Protein AF-A0A368P8Q5-F1 (afdb_monomer)

Structure (mmCIF, N/CA/C/O backbone):
data_AF-A0A368P8Q5-F1
#
_entry.id   AF-A0A368P8Q5-F1
#
loop_
_atom_site.group_PDB
_atom_site.id
_atom_site.type_symbol
_atom_site.label_atom_id
_atom_site.label_alt_id
_atom_site.label_comp_id
_atom_site.label_asym_id
_atom_site.label_entity_id
_atom_site.label_seq_id
_atom_site.pdbx_PDB_ins_code
_atom_site.Cartn_x
_atom_site.Cartn_y
_atom_site.Cartn_z
_atom_site.occupancy
_atom_site.B_iso_or_equiv
_atom_site.auth_seq_id
_atom_site.auth_comp_id
_atom_site.auth_asym_id
_atom_site.auth_atom_id
_atom_site.pdbx_PDB_model_num
ATOM 1 N N . MET A 1 1 ? -5.570 -16.802 4.113 1.00 80.38 1 MET A N 1
ATOM 2 C CA . MET A 1 1 ? -4.185 -16.274 4.128 1.00 80.38 1 MET A CA 1
ATOM 3 C C . MET A 1 1 ? -4.217 -14.923 3.434 1.00 80.38 1 MET A C 1
ATOM 5 O O . MET A 1 1 ? -4.943 -14.814 2.454 1.00 80.38 1 MET A O 1
ATOM 9 N N . LYS A 1 2 ? -3.535 -13.897 3.959 1.00 91.44 2 LYS A N 1
ATOM 10 C CA . LYS A 1 2 ? -3.530 -12.562 3.336 1.00 91.44 2 LYS A CA 1
ATOM 11 C C . LYS A 1 2 ? -2.804 -12.620 1.995 1.00 91.44 2 LYS A C 1
ATOM 13 O O . LYS A 1 2 ? -1.796 -13.314 1.889 1.00 91.44 2 LYS A O 1
ATOM 18 N N . ARG A 1 3 ? -3.296 -11.908 0.986 1.00 96.81 3 ARG A N 1
ATOM 19 C CA . ARG A 1 3 ? -2.707 -11.885 -0.358 1.00 96.81 3 ARG A CA 1
ATOM 20 C C . ARG A 1 3 ? -2.057 -10.537 -0.621 1.00 96.81 3 ARG A C 1
ATOM 22 O O . ARG A 1 3 ? -2.687 -9.506 -0.427 1.00 96.81 3 ARG A O 1
ATOM 29 N N . ILE A 1 4 ? -0.819 -10.527 -1.097 1.00 98.62 4 ILE A N 1
ATOM 30 C CA . ILE A 1 4 ? -0.135 -9.302 -1.520 1.00 98.62 4 ILE A CA 1
ATOM 31 C C . ILE A 1 4 ? 0.279 -9.385 -2.986 1.00 98.62 4 ILE A C 1
ATOM 33 O O . ILE A 1 4 ? 0.605 -10.454 -3.509 1.00 98.62 4 ILE A O 1
ATOM 37 N N . ILE A 1 5 ? 0.310 -8.230 -3.646 1.00 98.81 5 ILE A N 1
ATOM 38 C CA . ILE A 1 5 ? 0.886 -8.087 -4.983 1.00 98.81 5 ILE A CA 1
ATOM 39 C C . ILE A 1 5 ? 2.184 -7.293 -4.898 1.00 98.81 5 ILE A C 1
ATOM 41 O O . ILE A 1 5 ? 2.287 -6.337 -4.127 1.00 98.81 5 ILE A O 1
ATOM 45 N N . ALA A 1 6 ? 3.163 -7.659 -5.720 1.00 98.88 6 ALA A N 1
ATOM 46 C CA . ALA A 1 6 ? 4.400 -6.903 -5.860 1.00 98.88 6 ALA A CA 1
ATOM 47 C C . ALA A 1 6 ? 4.747 -6.689 -7.331 1.00 98.88 6 ALA A C 1
ATOM 49 O O . ALA A 1 6 ? 4.712 -7.626 -8.129 1.00 98.88 6 ALA A O 1
ATOM 50 N N . PHE A 1 7 ? 5.080 -5.457 -7.711 1.00 98.81 7 PHE A N 1
ATOM 51 C CA . PHE A 1 7 ? 5.396 -5.138 -9.101 1.00 98.81 7 PHE A CA 1
ATOM 52 C C . PHE A 1 7 ? 6.284 -3.908 -9.250 1.00 98.81 7 PHE A C 1
ATOM 54 O O . PHE A 1 7 ? 6.424 -3.076 -8.351 1.00 98.81 7 PHE A O 1
ATOM 61 N N . ALA A 1 8 ? 6.904 -3.807 -10.425 1.00 98.62 8 ALA A N 1
ATOM 62 C CA . ALA A 1 8 ? 7.716 -2.662 -10.793 1.00 98.62 8 ALA A CA 1
ATOM 63 C C . ALA A 1 8 ? 6.927 -1.698 -11.675 1.00 98.62 8 ALA A C 1
ATOM 65 O O . ALA A 1 8 ? 6.268 -2.127 -12.614 1.00 98.62 8 ALA A O 1
ATOM 66 N N . GLY A 1 9 ? 7.099 -0.394 -11.477 1.00 98.25 9 GLY A N 1
ATOM 67 C CA . GLY A 1 9 ? 6.684 0.638 -12.426 1.00 98.25 9 GLY A CA 1
ATOM 68 C C . GLY A 1 9 ? 7.593 0.686 -13.658 1.00 98.25 9 GLY A C 1
ATOM 69 O O . GLY A 1 9 ? 8.146 1.739 -13.957 1.00 98.25 9 GLY A O 1
ATOM 70 N N . SER A 1 10 ? 7.838 -0.445 -14.324 1.00 98.25 10 SER A N 1
ATOM 71 C CA . SER A 1 10 ? 8.743 -0.583 -15.473 1.00 98.25 10 SER A CA 1
ATOM 72 C C . SER A 1 10 ? 8.341 -1.770 -16.347 1.00 98.25 10 SER A C 1
ATOM 74 O O . SER A 1 10 ? 7.904 -2.792 -15.830 1.00 98.25 10 SER A O 1
ATOM 76 N N . ASN A 1 11 ? 8.580 -1.663 -17.653 1.00 97.31 11 ASN A N 1
ATOM 77 C CA . ASN A 1 11 ? 8.442 -2.744 -18.633 1.00 97.31 11 ASN A CA 1
ATOM 78 C C . ASN A 1 11 ? 9.790 -3.388 -19.011 1.00 97.31 11 ASN A C 1
ATOM 80 O O . ASN A 1 11 ? 9.849 -4.254 -19.882 1.00 97.31 11 ASN A O 1
ATOM 84 N N . SER A 1 12 ? 10.898 -3.001 -18.372 1.00 97.81 12 SER A N 1
ATOM 85 C CA . SER A 1 12 ? 12.196 -3.618 -18.652 1.00 97.81 12 SER A CA 1
ATOM 86 C C . SER A 1 12 ? 12.239 -5.068 -18.161 1.00 97.81 12 SER A C 1
ATOM 88 O O . SER A 1 12 ? 12.107 -5.333 -16.965 1.00 97.81 12 SER A O 1
ATOM 90 N N . LYS A 1 13 ? 12.561 -6.006 -19.062 1.00 95.31 13 LYS A N 1
ATOM 91 C CA . LYS A 1 13 ? 12.785 -7.430 -18.733 1.00 95.31 13 LYS A CA 1
ATOM 92 C C . LYS A 1 13 ? 13.919 -7.655 -17.723 1.00 95.31 13 LYS A C 1
ATOM 94 O O . LYS A 1 13 ? 13.988 -8.705 -17.095 1.00 95.31 13 LYS A O 1
ATOM 99 N N . LYS A 1 14 ? 14.816 -6.675 -17.558 1.00 95.94 14 LYS A N 1
ATOM 100 C CA . LYS A 1 14 ? 15.932 -6.689 -16.594 1.00 95.94 14 LYS A CA 1
ATOM 101 C C . LYS A 1 14 ? 15.767 -5.617 -15.507 1.00 95.94 14 LYS A C 1
ATOM 103 O O . LYS A 1 14 ? 16.757 -5.106 -14.990 1.00 95.94 14 LYS A O 1
ATOM 108 N N . SER A 1 15 ? 14.530 -5.244 -15.181 1.00 97.81 15 SER A N 1
ATOM 109 C CA . SER A 1 15 ? 14.226 -4.170 -14.230 1.00 97.81 15 SER A CA 1
ATOM 110 C C . SER A 1 15 ? 14.839 -4.408 -12.842 1.00 97.81 15 SER A C 1
ATOM 112 O O . SER A 1 15 ? 14.531 -5.392 -12.168 1.00 97.81 15 SER A O 1
ATOM 114 N N . MET A 1 16 ? 15.659 -3.454 -12.387 1.00 98.12 16 MET A N 1
ATOM 115 C CA . MET A 1 16 ? 16.175 -3.387 -11.009 1.00 98.12 16 MET A CA 1
ATOM 116 C C . MET A 1 16 ? 15.030 -3.284 -9.998 1.00 98.12 16 MET A C 1
ATOM 118 O O . MET A 1 16 ? 15.024 -3.961 -8.977 1.00 98.12 16 MET A O 1
ATOM 122 N N . ASN A 1 17 ? 14.012 -2.492 -10.337 1.00 98.69 17 ASN A N 1
ATOM 123 C CA . ASN A 1 17 ? 12.830 -2.288 -9.509 1.00 98.69 17 ASN A CA 1
ATOM 124 C C . ASN A 1 17 ? 11.988 -3.573 -9.394 1.00 98.69 17 ASN A C 1
ATOM 126 O O . ASN A 1 17 ? 11.444 -3.855 -8.333 1.00 98.69 17 ASN A O 1
ATOM 130 N N . LYS A 1 18 ? 11.946 -4.419 -10.438 1.00 98.56 18 LYS A N 1
ATOM 131 C CA . LYS A 1 18 ? 11.283 -5.736 -10.357 1.00 98.56 18 LYS A CA 1
ATOM 132 C C . LYS A 1 18 ? 12.025 -6.671 -9.408 1.00 98.56 18 LYS A C 1
ATOM 134 O O . LYS A 1 18 ? 11.387 -7.325 -8.592 1.00 98.56 18 LYS A O 1
ATOM 139 N N . LYS A 1 19 ? 13.361 -6.693 -9.475 1.00 98.69 19 LYS A N 1
ATOM 140 C CA . LYS A 1 19 ? 14.195 -7.466 -8.540 1.00 98.69 19 LYS A CA 1
ATOM 141 C C . LYS A 1 19 ? 14.014 -6.991 -7.096 1.00 98.69 19 LYS A C 1
ATOM 143 O O . LYS A 1 19 ? 13.819 -7.821 -6.217 1.00 98.69 19 LYS A O 1
ATOM 148 N N . LEU A 1 20 ? 14.021 -5.676 -6.868 1.00 98.81 20 LEU A N 1
ATOM 149 C CA . LEU A 1 20 ? 13.820 -5.092 -5.541 1.00 98.81 20 LEU A CA 1
ATOM 150 C C . LEU A 1 20 ? 12.427 -5.405 -4.975 1.00 98.81 20 LEU A C 1
ATOM 152 O O . LEU A 1 20 ? 12.331 -5.856 -3.838 1.00 98.81 20 LEU A O 1
ATOM 156 N N . ALA A 1 21 ? 11.362 -5.213 -5.763 1.00 98.81 21 ALA A N 1
ATOM 157 C CA . ALA A 1 21 ? 9.997 -5.523 -5.336 1.00 98.81 21 ALA A CA 1
ATOM 158 C C . ALA A 1 21 ? 9.821 -7.014 -5.012 1.00 98.81 21 ALA A C 1
ATOM 160 O O . ALA A 1 21 ? 9.222 -7.351 -3.995 1.00 98.81 21 ALA A O 1
ATOM 161 N N . ALA A 1 22 ? 10.373 -7.904 -5.845 1.00 98.69 22 ALA A N 1
ATOM 162 C CA . ALA A 1 22 ? 10.324 -9.344 -5.607 1.00 98.69 22 ALA A CA 1
ATOM 163 C C . ALA A 1 22 ? 11.099 -9.748 -4.342 1.00 98.69 22 ALA A C 1
ATOM 165 O O . ALA A 1 22 ? 10.591 -10.541 -3.553 1.00 98.69 22 ALA A O 1
ATOM 166 N N . TYR A 1 23 ? 12.284 -9.169 -4.114 1.00 98.81 23 TYR A N 1
ATOM 167 C CA . TYR A 1 23 ? 13.051 -9.401 -2.889 1.00 98.81 23 TYR A CA 1
ATOM 168 C C . TYR A 1 23 ? 12.275 -8.946 -1.648 1.00 98.81 23 TYR A C 1
ATOM 170 O O . TYR A 1 23 ? 12.063 -9.744 -0.741 1.00 98.81 23 TYR A O 1
ATOM 178 N N . ALA A 1 24 ? 11.764 -7.712 -1.635 1.00 98.81 24 ALA A N 1
ATOM 179 C CA . ALA A 1 24 ? 10.963 -7.204 -0.520 1.00 98.81 24 ALA A CA 1
ATOM 180 C C . ALA A 1 24 ? 9.722 -8.067 -0.247 1.00 98.81 24 ALA A C 1
ATOM 182 O O . ALA A 1 24 ? 9.417 -8.349 0.906 1.00 98.81 24 ALA A O 1
ATOM 183 N N . ALA A 1 25 ? 9.042 -8.536 -1.297 1.00 98.62 25 ALA A N 1
ATOM 184 C CA . ALA A 1 25 ? 7.893 -9.423 -1.157 1.00 98.62 25 ALA A CA 1
ATOM 185 C C . ALA A 1 25 ? 8.265 -10.781 -0.548 1.00 98.62 25 ALA A C 1
ATOM 187 O O . ALA A 1 25 ? 7.508 -11.301 0.264 1.00 98.62 25 ALA A O 1
ATOM 188 N N . SER A 1 26 ? 9.439 -11.328 -0.885 1.00 98.38 26 SER A N 1
ATOM 189 C CA . SER A 1 26 ? 9.917 -12.596 -0.313 1.00 98.38 26 SER A CA 1
ATOM 190 C C . SER A 1 26 ? 10.236 -12.522 1.185 1.00 98.38 26 SER A C 1
ATOM 192 O O . SER A 1 26 ? 10.309 -13.556 1.839 1.00 98.38 26 SER A O 1
ATOM 194 N N . LEU A 1 27 ? 10.411 -11.311 1.726 1.00 98.44 27 LEU A N 1
ATOM 195 C CA . LEU A 1 27 ? 10.649 -11.063 3.150 1.00 98.44 27 LEU A CA 1
ATOM 196 C C . LEU A 1 27 ? 9.346 -10.941 3.961 1.00 98.44 27 LEU A C 1
ATOM 198 O O . LEU A 1 27 ? 9.399 -10.841 5.186 1.00 98.44 27 LEU A O 1
ATOM 202 N N . VAL A 1 28 ? 8.178 -10.909 3.309 1.00 97.56 28 VAL A N 1
ATOM 203 C CA . VAL A 1 28 ? 6.882 -10.872 3.998 1.00 97.56 28 VAL A CA 1
ATOM 204 C C . VAL A 1 28 ? 6.431 -12.304 4.271 1.00 97.56 28 VAL A C 1
ATOM 206 O O . VAL A 1 28 ? 6.104 -13.050 3.354 1.00 97.56 28 VAL A O 1
ATOM 209 N N . GLU A 1 29 ? 6.393 -12.688 5.541 1.00 92.75 29 GLU A N 1
ATOM 210 C CA . GLU A 1 29 ? 5.920 -14.011 5.964 1.00 92.75 29 GLU A CA 1
ATOM 211 C C . GLU A 1 29 ? 4.382 -14.059 6.099 1.00 92.75 29 GLU A C 1
ATOM 213 O O . GLU A 1 29 ? 3.732 -13.023 6.256 1.00 92.75 29 GLU A O 1
ATOM 218 N N . ASP A 1 30 ? 3.810 -15.270 6.102 1.00 92.69 30 ASP A N 1
ATOM 219 C CA . ASP A 1 30 ? 2.376 -15.567 6.310 1.00 92.69 30 ASP A CA 1
ATOM 220 C C . ASP A 1 30 ? 1.408 -14.992 5.258 1.00 92.69 30 ASP A C 1
ATOM 222 O O . ASP A 1 30 ? 0.202 -14.866 5.497 1.00 92.69 30 ASP A O 1
ATOM 226 N N . VAL A 1 31 ? 1.923 -14.658 4.076 1.00 95.38 31 VAL A N 1
ATOM 227 C CA . VAL A 1 31 ? 1.146 -14.111 2.960 1.00 95.38 31 VAL A CA 1
ATOM 228 C C . VAL A 1 31 ? 1.295 -14.955 1.699 1.00 95.38 31 VAL A C 1
ATOM 230 O O . VAL A 1 31 ? 2.329 -15.570 1.447 1.00 95.38 31 VAL A O 1
ATOM 233 N N . GLU A 1 32 ? 0.269 -14.927 0.858 1.00 97.81 32 GLU A N 1
ATOM 234 C CA . GLU A 1 32 ? 0.367 -15.350 -0.532 1.00 97.81 32 GLU A CA 1
ATOM 235 C C . GLU A 1 32 ? 0.905 -14.183 -1.369 1.00 97.81 32 GLU A C 1
ATOM 237 O O . GLU A 1 32 ? 0.318 -13.098 -1.388 1.00 97.81 32 GLU A O 1
ATOM 242 N N . VAL A 1 33 ? 2.016 -14.393 -2.078 1.00 98.38 33 VAL A N 1
ATOM 243 C CA . VAL A 1 33 ? 2.656 -13.360 -2.904 1.00 98.38 33 VAL A CA 1
ATOM 244 C C . VAL A 1 33 ? 2.380 -13.605 -4.382 1.00 98.38 33 VAL A C 1
ATOM 246 O O . VAL A 1 33 ? 2.717 -14.660 -4.917 1.00 98.38 33 VAL A O 1
ATOM 249 N N . LYS A 1 34 ? 1.876 -12.583 -5.081 1.00 98.62 34 LYS A N 1
ATOM 250 C CA . LYS A 1 34 ? 1.816 -12.556 -6.548 1.00 98.62 34 LYS A CA 1
ATOM 251 C C . LYS A 1 34 ? 2.710 -11.456 -7.115 1.00 98.62 34 LYS A C 1
ATOM 253 O O . LYS A 1 34 ? 2.459 -10.268 -6.917 1.00 98.62 34 LYS A O 1
ATOM 258 N N . ILE A 1 35 ? 3.737 -11.850 -7.866 1.00 98.62 35 ILE A N 1
ATOM 259 C CA . ILE A 1 35 ? 4.587 -10.909 -8.603 1.00 98.62 35 ILE A CA 1
ATOM 260 C C . ILE A 1 35 ? 3.936 -10.602 -9.954 1.00 98.62 35 ILE A C 1
ATOM 262 O O . ILE A 1 35 ? 3.679 -11.523 -10.726 1.00 98.62 35 ILE A O 1
ATOM 266 N N . LEU A 1 36 ? 3.692 -9.325 -10.255 1.00 98.62 36 LEU A N 1
ATOM 267 C CA . LEU A 1 36 ? 3.132 -8.896 -11.542 1.00 98.62 36 LEU A CA 1
ATOM 268 C C . LEU A 1 36 ? 4.225 -8.317 -12.452 1.00 98.62 36 LEU A C 1
ATOM 270 O O . LEU A 1 36 ? 5.171 -7.670 -11.988 1.00 98.62 36 LEU A O 1
ATOM 274 N N . ASP A 1 37 ? 4.081 -8.522 -13.761 1.00 98.25 37 ASP A N 1
ATOM 275 C CA . ASP A 1 37 ? 4.878 -7.865 -14.797 1.00 98.25 37 ASP A CA 1
ATOM 276 C C . ASP A 1 37 ? 3.985 -6.916 -15.598 1.00 98.25 37 ASP A C 1
ATOM 278 O O . ASP A 1 37 ? 2.956 -7.331 -16.121 1.00 98.25 37 ASP A O 1
ATOM 282 N N . LEU A 1 38 ? 4.365 -5.639 -15.718 1.00 97.75 38 LEU A N 1
ATOM 283 C CA . LEU A 1 38 ? 3.564 -4.674 -16.477 1.00 97.75 38 LEU A CA 1
ATOM 284 C C . LEU A 1 38 ? 3.481 -5.004 -17.972 1.00 97.75 38 LEU A C 1
ATOM 286 O O . LEU A 1 38 ? 2.560 -4.536 -18.633 1.00 97.75 38 LEU A O 1
ATOM 290 N N . ASN A 1 39 ? 4.393 -5.826 -18.502 1.00 97.94 39 ASN A N 1
ATOM 291 C CA . ASN A 1 39 ? 4.295 -6.315 -19.879 1.00 97.94 39 ASN A CA 1
ATOM 292 C C . ASN A 1 39 ? 3.073 -7.227 -20.106 1.00 97.94 39 ASN A C 1
ATOM 294 O O . ASN A 1 39 ? 2.627 -7.349 -21.242 1.00 97.94 39 ASN A O 1
ATOM 298 N N . ASP A 1 40 ? 2.498 -7.821 -19.053 1.00 98.12 40 ASP A N 1
ATOM 299 C CA . ASP A 1 40 ? 1.288 -8.657 -19.148 1.00 98.12 40 ASP A CA 1
ATOM 300 C C . ASP A 1 40 ? -0.009 -7.823 -19.218 1.00 98.12 40 ASP A C 1
ATOM 302 O O . ASP A 1 40 ? -1.109 -8.370 -19.376 1.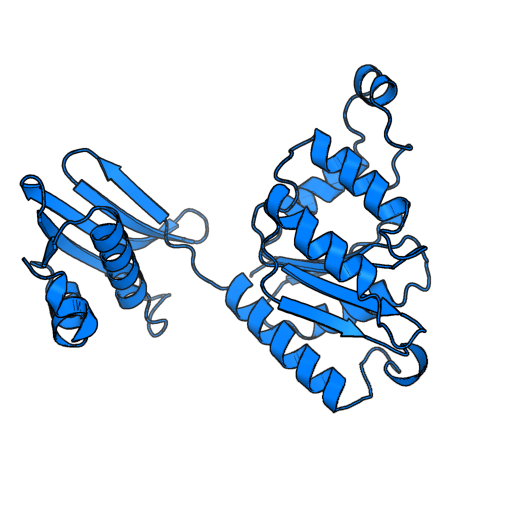00 98.12 40 ASP A O 1
ATOM 306 N N . PHE A 1 41 ? 0.123 -6.497 -19.093 1.00 98.06 41 PHE A N 1
ATOM 307 C CA . PHE A 1 41 ? -0.966 -5.525 -19.060 1.00 98.06 41 PHE A CA 1
ATOM 308 C C . PHE A 1 41 ? -0.787 -4.452 -20.140 1.00 98.06 41 PHE A C 1
ATOM 310 O O . PHE A 1 41 ? -0.946 -3.264 -19.875 1.00 98.06 41 PHE A O 1
ATOM 317 N N . ASP A 1 42 ? -0.438 -4.854 -21.361 1.00 96.25 42 ASP A N 1
ATOM 318 C CA . ASP A 1 42 ? -0.286 -3.908 -22.467 1.00 96.25 42 ASP A CA 1
ATOM 319 C C . ASP A 1 42 ? -1.601 -3.173 -22.771 1.00 96.25 42 ASP A C 1
ATOM 321 O O . ASP A 1 42 ? -2.680 -3.776 -22.795 1.00 96.25 42 ASP A O 1
ATOM 325 N N . VAL A 1 43 ? -1.514 -1.860 -22.969 1.00 98.12 43 VAL A N 1
ATOM 326 C CA . VAL A 1 43 ? -2.651 -0.967 -23.220 1.00 98.12 43 VAL A CA 1
ATOM 327 C C . VAL A 1 43 ? -2.231 0.131 -24.199 1.00 98.12 43 VAL A C 1
ATOM 329 O O . VAL A 1 43 ? -1.070 0.553 -24.170 1.00 98.12 43 VAL A O 1
ATOM 332 N N . PRO A 1 44 ? -3.151 0.649 -25.036 1.00 98.00 44 PRO A N 1
ATOM 333 C CA . PRO A 1 44 ? -2.842 1.789 -25.892 1.00 98.00 44 PRO A CA 1
ATOM 334 C C . PRO A 1 44 ? -2.459 3.016 -25.057 1.00 98.00 44 PRO A C 1
ATOM 336 O O . PRO A 1 44 ? -2.751 3.095 -23.859 1.00 98.00 44 PRO A O 1
ATOM 339 N N . LEU A 1 45 ? -1.809 4.000 -25.680 1.00 98.38 45 LEU A N 1
ATOM 340 C CA . LEU A 1 45 ? -1.593 5.289 -25.027 1.00 98.38 45 LEU A CA 1
ATOM 341 C C . LEU A 1 45 ? -2.951 5.902 -24.662 1.00 98.38 45 LEU A C 1
ATOM 343 O O . LEU A 1 45 ? -3.874 5.900 -25.475 1.00 98.38 45 LEU A O 1
ATOM 347 N N . PHE A 1 46 ? -3.072 6.398 -23.437 1.00 98.31 46 PHE A N 1
ATOM 348 C CA . PHE A 1 46 ? -4.287 7.037 -22.969 1.00 98.31 46 PHE A CA 1
ATOM 349 C C . PHE A 1 46 ? -4.617 8.268 -23.819 1.00 98.31 46 PHE A C 1
ATOM 351 O O . PHE A 1 46 ? -3.760 9.114 -24.081 1.00 98.31 46 PHE A O 1
ATOM 358 N N . GLY A 1 47 ? -5.886 8.374 -24.203 1.00 98.06 47 GLY A N 1
ATOM 359 C CA . GLY A 1 47 ? -6.461 9.525 -24.882 1.00 98.06 47 GLY A CA 1
ATOM 360 C C . GLY A 1 47 ? -7.964 9.556 -24.636 1.00 98.06 47 GLY A C 1
ATOM 361 O O . GLY A 1 47 ? -8.610 8.512 -24.665 1.00 98.06 47 GLY A O 1
ATOM 362 N N . VAL A 1 48 ? -8.511 10.745 -24.381 1.00 97.69 48 VAL A N 1
ATOM 363 C CA . VAL A 1 48 ? -9.934 10.917 -24.033 1.00 97.69 48 VAL A CA 1
ATOM 364 C C . VAL A 1 48 ? -10.873 10.506 -25.170 1.00 97.69 48 VAL A C 1
ATOM 366 O O . VAL A 1 48 ? -11.924 9.931 -24.908 1.00 97.69 48 VAL A O 1
ATOM 369 N N . ASP A 1 49 ? -10.468 10.728 -26.421 1.00 98.38 49 ASP A N 1
ATOM 370 C CA . ASP A 1 49 ? -11.247 10.311 -27.592 1.00 98.38 49 ASP A CA 1
ATOM 371 C C . ASP A 1 49 ? -11.235 8.785 -27.731 1.00 98.38 49 ASP A C 1
ATOM 373 O O . ASP A 1 49 ? -12.277 8.161 -27.910 1.00 98.38 49 ASP A O 1
ATOM 377 N N . LEU A 1 50 ? -10.066 8.163 -27.529 1.00 97.94 50 LEU A N 1
ATOM 378 C CA . LEU A 1 50 ? -9.936 6.709 -27.557 1.00 97.94 50 LEU A CA 1
ATOM 379 C C . LEU A 1 50 ? -10.761 6.054 -26.441 1.00 97.94 50 LEU A C 1
ATOM 381 O O . LEU A 1 50 ? -11.445 5.064 -26.678 1.00 97.94 50 LEU A O 1
ATOM 385 N N . GLU A 1 51 ? -10.741 6.620 -25.233 1.00 98.06 51 GLU A N 1
ATOM 386 C CA . GLU A 1 51 ? -11.606 6.187 -24.132 1.00 98.06 51 GLU A CA 1
ATOM 387 C C . GLU A 1 51 ? -13.092 6.252 -24.518 1.00 98.06 51 GLU A C 1
ATOM 389 O O . GLU A 1 51 ? -13.829 5.311 -24.230 1.00 98.06 51 GLU A O 1
ATOM 394 N N . ALA A 1 52 ? -13.538 7.323 -25.182 1.00 97.94 52 ALA A N 1
ATOM 395 C CA . ALA A 1 52 ? -14.926 7.461 -25.622 1.00 97.94 52 ALA A CA 1
ATOM 396 C C . ALA A 1 52 ? -15.319 6.418 -26.685 1.00 97.94 52 ALA A C 1
ATOM 398 O O . ALA A 1 52 ? -16.462 5.962 -26.700 1.00 97.94 52 ALA A O 1
ATOM 399 N N . GLU A 1 53 ? -14.380 6.020 -27.546 1.00 97.62 53 GLU A N 1
ATOM 400 C CA . GLU A 1 53 ? -14.608 5.045 -28.617 1.00 97.62 53 GLU A CA 1
ATOM 401 C C . GLU A 1 53 ? -14.627 3.592 -28.126 1.00 97.62 53 GLU A C 1
ATOM 403 O O . GLU A 1 53 ? -15.522 2.829 -28.493 1.00 97.62 53 GLU A O 1
ATOM 408 N N . MET A 1 54 ? -13.644 3.183 -27.316 1.00 96.50 54 MET A N 1
ATOM 409 C CA . MET A 1 54 ? -13.454 1.772 -26.934 1.00 96.50 54 MET A CA 1
ATOM 410 C C . MET A 1 54 ? -13.736 1.469 -25.457 1.00 96.50 54 MET A C 1
ATOM 412 O O . MET A 1 54 ? -13.700 0.306 -25.043 1.00 96.50 54 MET A O 1
ATOM 416 N N . GLY A 1 55 ? -14.000 2.492 -24.644 1.00 97.31 55 GLY A N 1
ATOM 417 C CA . GLY A 1 55 ? -14.088 2.371 -23.194 1.00 97.31 55 GLY A CA 1
ATOM 418 C C . GLY A 1 55 ? -12.739 2.035 -22.551 1.00 97.31 55 GLY A C 1
ATOM 419 O O . GLY A 1 55 ? -11.667 2.361 -23.059 1.00 97.31 55 GLY A O 1
ATOM 420 N N . HIS A 1 56 ? -12.782 1.371 -21.395 1.00 97.94 56 HIS A N 1
ATOM 421 C CA . HIS A 1 56 ? -11.574 1.003 -20.651 1.00 97.94 56 HIS A CA 1
ATOM 422 C C . HIS A 1 56 ? -10.938 -0.291 -21.201 1.00 97.94 56 HIS A C 1
ATOM 424 O O . HIS A 1 56 ? -11.630 -1.318 -21.244 1.00 97.94 56 HIS A O 1
ATOM 430 N N . PRO A 1 57 ? -9.628 -0.301 -21.531 1.00 98.38 57 PRO A N 1
ATOM 431 C CA . PRO A 1 57 ? -8.922 -1.500 -21.977 1.00 98.38 57 PRO A CA 1
ATOM 432 C C . PRO A 1 57 ? -9.002 -2.649 -20.966 1.00 98.38 57 PRO A C 1
ATOM 434 O O . PRO A 1 57 ? -8.845 -2.444 -19.760 1.00 98.38 57 PRO A O 1
ATOM 437 N N . GLU A 1 58 ? -9.172 -3.880 -21.452 1.00 98.31 58 GLU A N 1
ATOM 438 C CA . GLU A 1 58 ? -9.319 -5.060 -20.587 1.00 98.31 58 GLU A CA 1
ATOM 439 C C . GLU A 1 58 ? -8.096 -5.284 -19.689 1.00 98.31 58 GLU A C 1
ATOM 441 O O . GLU A 1 58 ? -8.223 -5.575 -18.505 1.00 98.31 58 GLU A O 1
ATOM 446 N N . ASN A 1 59 ? -6.893 -5.048 -20.208 1.00 98.44 59 ASN A N 1
ATOM 447 C CA . ASN A 1 59 ? -5.669 -5.158 -19.422 1.00 98.44 59 ASN A CA 1
ATOM 448 C C . ASN A 1 59 ? -5.567 -4.107 -18.302 1.00 98.44 59 ASN A C 1
ATOM 450 O O . ASN A 1 59 ? -5.067 -4.426 -17.223 1.00 98.44 59 ASN A O 1
ATOM 454 N N . ALA A 1 60 ? -6.103 -2.895 -18.499 1.00 98.56 60 ALA A N 1
ATOM 455 C CA . ALA A 1 60 ? -6.197 -1.907 -17.422 1.00 98.56 60 ALA A CA 1
ATOM 456 C C . ALA A 1 60 ? -7.170 -2.373 -16.328 1.00 98.56 60 ALA A C 1
ATOM 458 O O . ALA A 1 60 ? -6.854 -2.262 -15.143 1.00 98.56 60 ALA A O 1
ATOM 459 N N . LYS A 1 61 ? -8.316 -2.957 -16.711 1.00 98.56 61 LYS A N 1
ATOM 460 C CA . LYS A 1 61 ? -9.275 -3.552 -15.763 1.00 98.56 61 LYS A CA 1
ATOM 461 C C . LYS A 1 61 ? -8.661 -4.715 -14.995 1.00 98.56 61 LYS A C 1
ATOM 463 O O . LYS A 1 61 ? -8.798 -4.766 -13.779 1.00 98.56 61 LYS A O 1
ATOM 468 N N . ARG A 1 62 ? -7.932 -5.607 -15.674 1.00 98.62 62 ARG A N 1
ATOM 469 C CA . ARG A 1 62 ? -7.234 -6.737 -15.044 1.00 98.62 62 ARG A CA 1
ATOM 470 C C . ARG A 1 62 ? -6.250 -6.261 -13.976 1.00 98.62 62 ARG A C 1
ATOM 472 O O . ARG A 1 62 ? -6.308 -6.759 -12.857 1.00 98.62 62 ARG A O 1
ATOM 479 N N . LEU A 1 63 ? -5.392 -5.280 -14.278 1.00 98.62 63 LEU A N 1
ATOM 480 C CA . LEU A 1 63 ? -4.458 -4.733 -13.283 1.00 98.62 63 LEU A CA 1
ATOM 481 C C . LEU A 1 63 ? -5.196 -4.055 -12.119 1.00 98.62 63 LEU A C 1
ATOM 483 O O . LEU A 1 63 ? -4.836 -4.247 -10.958 1.00 98.62 63 LEU A O 1
ATOM 487 N N . PHE A 1 64 ? -6.245 -3.292 -12.422 1.00 98.62 64 PHE A N 1
ATOM 488 C CA . PHE A 1 64 ? -7.072 -2.647 -11.407 1.00 98.62 64 PHE A CA 1
ATOM 489 C C . PHE A 1 64 ? -7.755 -3.664 -10.479 1.00 98.62 64 PHE A C 1
ATOM 491 O O . PHE A 1 64 ? -7.790 -3.467 -9.265 1.00 98.62 64 PHE A O 1
ATOM 498 N N . GLU A 1 65 ? -8.238 -4.787 -11.011 1.00 98.38 65 GLU A N 1
ATOM 499 C CA . GLU A 1 65 ? -8.819 -5.867 -10.211 1.00 98.38 65 GLU A CA 1
ATOM 500 C C . GLU A 1 65 ? -7.769 -6.593 -9.353 1.00 98.38 65 GLU A C 1
ATOM 502 O O . GLU A 1 65 ? -8.070 -6.945 -8.212 1.00 98.38 65 GLU A O 1
ATOM 507 N N . GLU A 1 66 ? -6.519 -6.754 -9.808 1.00 98.56 66 GLU A N 1
ATOM 508 C CA . GLU A 1 66 ? -5.434 -7.236 -8.931 1.00 98.56 66 GLU A CA 1
ATOM 509 C C . GLU A 1 66 ? -5.217 -6.292 -7.736 1.00 98.56 66 GLU A C 1
ATOM 511 O O . GLU A 1 66 ? -5.088 -6.749 -6.600 1.00 98.56 66 GLU A O 1
ATOM 516 N N . ILE A 1 67 ? -5.232 -4.973 -7.968 1.00 98.38 67 ILE A N 1
ATOM 517 C CA . ILE A 1 67 ? -5.097 -3.953 -6.912 1.00 98.38 67 ILE A CA 1
ATOM 518 C C . ILE A 1 67 ? -6.300 -3.961 -5.962 1.00 98.38 67 ILE A C 1
ATOM 520 O O . ILE A 1 67 ? -6.153 -3.796 -4.752 1.00 98.38 67 ILE A O 1
ATOM 524 N N . LYS A 1 68 ? -7.509 -4.152 -6.481 1.00 96.56 68 LYS A N 1
ATOM 525 C CA . LYS A 1 68 ? -8.730 -4.173 -5.671 1.00 96.56 68 LYS A CA 1
ATOM 526 C C . LYS A 1 68 ? -8.792 -5.388 -4.746 1.00 96.56 68 LYS A C 1
ATOM 528 O O . LYS A 1 68 ? -9.169 -5.245 -3.579 1.00 96.56 68 LYS A O 1
ATOM 533 N N . ASN A 1 69 ? -8.387 -6.551 -5.251 1.00 96.25 69 ASN A N 1
ATOM 534 C CA . ASN A 1 69 ? -8.543 -7.839 -4.571 1.00 96.25 69 ASN A CA 1
ATOM 535 C C . ASN A 1 69 ? -7.329 -8.247 -3.714 1.00 96.25 69 ASN A C 1
ATOM 537 O O . ASN A 1 69 ? -7.369 -9.286 -3.063 1.00 96.25 69 ASN A O 1
ATOM 541 N N . THR A 1 70 ? -6.257 -7.449 -3.692 1.00 97.69 70 THR A N 1
ATOM 542 C CA . THR A 1 70 ? -5.107 -7.656 -2.795 1.00 97.69 70 THR A CA 1
ATOM 543 C C . THR A 1 70 ? -5.363 -7.091 -1.392 1.00 97.69 70 THR A C 1
ATOM 545 O O . THR A 1 70 ? -6.154 -6.161 -1.221 1.00 97.69 70 THR A O 1
ATOM 548 N N . ASP A 1 71 ? -4.658 -7.591 -0.382 1.00 96.50 71 ASP A N 1
ATOM 549 C CA . ASP A 1 71 ? -4.589 -7.019 0.969 1.00 96.50 71 ASP A CA 1
ATOM 550 C C . ASP A 1 71 ? -3.428 -6.027 1.135 1.00 96.50 71 ASP A C 1
ATOM 552 O O . ASP A 1 71 ? -3.448 -5.200 2.043 1.00 96.50 71 ASP A O 1
ATOM 556 N N . GLY A 1 72 ? -2.423 -6.076 0.257 1.00 98.12 72 GLY A N 1
ATOM 557 C CA . GLY A 1 72 ? -1.262 -5.186 0.302 1.00 98.12 72 GLY A CA 1
ATOM 558 C C . GLY A 1 72 ? -0.564 -5.031 -1.046 1.00 98.12 72 GLY A C 1
ATOM 559 O O . GLY A 1 72 ? -0.677 -5.888 -1.929 1.00 98.12 72 GLY A O 1
ATOM 560 N N . ILE A 1 73 ? 0.153 -3.920 -1.206 1.00 98.88 73 ILE A N 1
ATOM 561 C CA . ILE A 1 73 ? 0.846 -3.552 -2.445 1.00 98.88 73 ILE A CA 1
ATOM 562 C C . ILE A 1 73 ? 2.320 -3.263 -2.156 1.00 98.88 73 ILE A C 1
ATOM 564 O O . ILE A 1 73 ? 2.645 -2.375 -1.374 1.00 98.88 73 ILE A O 1
ATOM 568 N N . ILE A 1 74 ? 3.223 -3.942 -2.853 1.00 98.94 74 ILE A N 1
ATOM 569 C CA . ILE A 1 74 ? 4.636 -3.560 -2.930 1.00 98.94 74 ILE A CA 1
ATOM 570 C C . ILE A 1 74 ? 4.889 -3.004 -4.331 1.00 98.94 74 ILE A C 1
ATOM 572 O O . ILE A 1 74 ? 4.807 -3.725 -5.326 1.00 98.94 74 ILE A O 1
ATOM 576 N N . LEU A 1 75 ? 5.185 -1.711 -4.429 1.00 98.94 75 LEU A N 1
ATOM 577 C CA . LEU A 1 75 ? 5.361 -1.023 -5.709 1.00 98.94 75 LEU A CA 1
ATOM 578 C C . LEU A 1 75 ? 6.738 -0.378 -5.773 1.00 98.94 75 LEU A C 1
ATOM 580 O O . LEU A 1 75 ? 7.005 0.575 -5.048 1.00 98.94 75 LEU A O 1
ATOM 584 N N . SER A 1 76 ? 7.591 -0.857 -6.678 1.00 98.88 76 SER A N 1
ATOM 585 C CA . SER A 1 76 ? 8.914 -0.277 -6.920 1.00 98.88 76 SER A CA 1
ATOM 586 C C . SER A 1 76 ? 8.938 0.522 -8.227 1.00 98.88 76 SER A C 1
ATOM 588 O O . SER A 1 76 ? 8.815 -0.040 -9.315 1.00 98.88 76 SER A O 1
ATOM 590 N N . LEU A 1 77 ? 9.047 1.848 -8.153 1.00 98.88 77 LEU A N 1
ATOM 591 C CA . LEU A 1 77 ? 8.944 2.744 -9.307 1.00 98.88 77 LEU A CA 1
ATOM 592 C C . LEU A 1 77 ? 10.298 2.948 -9.993 1.00 98.88 77 LEU A C 1
ATOM 594 O O . LEU A 1 77 ? 11.275 3.346 -9.363 1.00 98.88 77 LEU A O 1
ATOM 598 N N . ALA A 1 78 ? 10.336 2.755 -11.315 1.00 98.31 78 ALA A N 1
ATOM 599 C CA . ALA A 1 78 ? 11.452 3.242 -12.117 1.00 98.31 78 ALA A CA 1
ATOM 600 C C . ALA A 1 78 ? 11.325 4.756 -12.341 1.00 98.31 78 ALA A C 1
ATOM 602 O O . ALA A 1 78 ? 10.241 5.255 -12.647 1.00 98.31 78 ALA A O 1
ATOM 603 N N . GLU A 1 79 ? 12.449 5.462 -12.221 1.00 97.94 79 GLU A N 1
ATOM 604 C CA . GLU A 1 79 ? 12.544 6.903 -12.453 1.00 97.94 79 GLU A CA 1
ATOM 605 C C . GLU A 1 79 ? 13.071 7.177 -13.864 1.00 97.9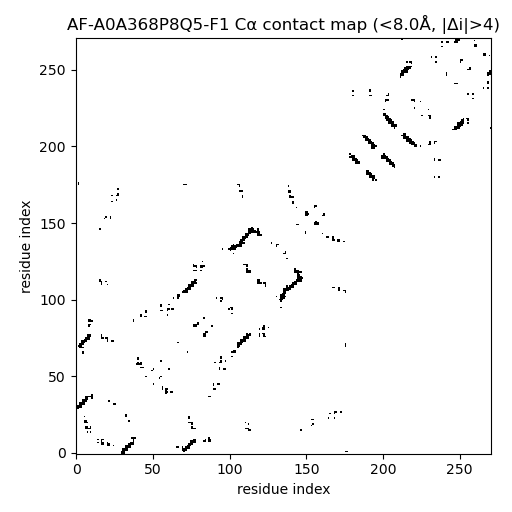4 79 GLU A C 1
ATOM 607 O O . GLU A 1 79 ? 14.206 6.822 -14.185 1.00 97.94 79 GLU A O 1
ATOM 612 N N . HIS A 1 80 ? 12.262 7.818 -14.705 1.00 97.50 80 HIS A N 1
ATOM 613 C CA . HIS A 1 80 ? 12.667 8.300 -16.025 1.00 97.50 80 HIS A CA 1
ATOM 614 C C . HIS A 1 80 ? 12.614 9.830 -16.008 1.00 97.50 80 HIS A C 1
ATOM 616 O O . HIS A 1 80 ? 11.550 10.406 -15.796 1.00 97.50 80 HIS A O 1
ATOM 622 N N . ASN A 1 81 ? 13.758 10.495 -16.203 1.00 96.25 81 ASN A N 1
ATOM 623 C CA . ASN A 1 81 ? 13.874 11.963 -16.170 1.00 96.25 81 ASN A CA 1
ATOM 624 C C . ASN A 1 81 ? 13.267 12.606 -14.904 1.00 96.25 81 ASN A C 1
ATOM 626 O O . ASN A 1 81 ? 12.618 13.646 -14.972 1.00 96.25 81 ASN A O 1
ATOM 630 N N . GLY A 1 82 ? 13.450 11.967 -13.744 1.00 95.06 82 GLY A N 1
ATOM 631 C CA . GLY A 1 82 ? 12.918 12.453 -12.468 1.00 95.06 82 GLY A CA 1
ATOM 632 C C . GLY A 1 82 ? 11.423 12.199 -12.243 1.00 95.06 82 GLY A C 1
ATOM 633 O O . GLY A 1 82 ? 10.899 12.639 -11.225 1.00 95.06 82 GLY A O 1
ATOM 634 N N . ALA A 1 83 ? 10.744 11.490 -13.149 1.00 97.56 83 ALA A N 1
ATOM 635 C CA . ALA A 1 83 ? 9.312 11.209 -13.094 1.00 97.56 83 ALA A CA 1
ATOM 636 C C . ALA A 1 83 ? 9.008 9.707 -13.253 1.00 97.56 83 ALA A C 1
ATOM 638 O O . ALA A 1 83 ? 9.909 8.867 -13.316 1.00 97.56 83 ALA A O 1
ATOM 639 N N . TYR A 1 84 ? 7.718 9.366 -13.302 1.00 98.50 84 TYR A N 1
ATOM 640 C CA . TYR A 1 84 ? 7.255 8.011 -13.592 1.00 98.50 84 TYR A CA 1
ATOM 641 C C . TYR A 1 84 ? 7.772 7.508 -14.943 1.00 98.50 84 TYR A C 1
ATOM 643 O O . TYR A 1 84 ? 7.899 8.273 -15.901 1.00 98.50 84 TYR A O 1
ATOM 651 N N . SER A 1 85 ? 7.970 6.195 -15.064 1.00 98.50 85 SER A N 1
ATOM 652 C CA . SER A 1 85 ? 8.098 5.588 -16.387 1.00 98.50 85 SER A CA 1
ATOM 653 C C . SER A 1 85 ? 6.805 5.770 -17.195 1.00 98.50 85 SER A C 1
ATOM 655 O O . SER A 1 85 ? 5.701 5.758 -16.642 1.00 98.50 85 SER A O 1
ATOM 657 N N . ALA A 1 86 ? 6.937 5.906 -18.517 1.00 98.44 86 ALA A N 1
ATOM 658 C CA . ALA A 1 86 ? 5.794 6.102 -19.409 1.00 98.44 86 ALA A CA 1
ATOM 659 C C . ALA A 1 86 ? 4.777 4.953 -19.313 1.00 98.44 86 ALA A C 1
ATOM 661 O O . ALA A 1 86 ? 3.581 5.207 -19.235 1.00 98.44 86 ALA A O 1
ATOM 662 N N . VAL A 1 87 ? 5.248 3.701 -19.236 1.00 98.44 87 VAL A N 1
ATOM 663 C CA . VAL A 1 87 ? 4.373 2.525 -19.102 1.00 98.44 87 VAL A CA 1
ATOM 664 C C . VAL A 1 87 ? 3.559 2.552 -17.808 1.00 98.44 87 VAL A C 1
ATOM 666 O O . VAL A 1 87 ? 2.354 2.318 -17.842 1.00 98.44 87 VAL A O 1
ATOM 669 N N . PHE A 1 88 ? 4.184 2.893 -16.674 1.00 98.69 88 PHE A N 1
ATOM 670 C CA . PHE A 1 88 ? 3.470 2.983 -15.403 1.00 98.69 88 PHE A CA 1
ATOM 671 C C . PHE A 1 88 ? 2.464 4.129 -15.426 1.00 98.69 88 PHE A C 1
ATOM 673 O O . PHE A 1 88 ? 1.318 3.940 -15.032 1.00 98.69 88 PHE A O 1
ATOM 680 N N . LYS A 1 89 ? 2.875 5.308 -15.910 1.00 98.69 89 LYS A N 1
ATOM 681 C CA . LYS A 1 89 ? 1.998 6.479 -15.970 1.00 98.69 89 LYS A CA 1
ATOM 682 C C . LYS A 1 89 ? 0.795 6.237 -16.877 1.00 98.69 89 LYS A C 1
ATOM 684 O O . LYS A 1 89 ? -0.313 6.562 -16.475 1.00 98.69 89 LYS A O 1
ATOM 689 N N . ASN A 1 90 ? 0.999 5.612 -18.034 1.00 98.75 90 ASN A N 1
ATOM 690 C CA . ASN A 1 90 ? -0.077 5.288 -18.963 1.00 98.75 90 ASN A CA 1
ATOM 691 C C . ASN A 1 90 ? -1.101 4.320 -18.349 1.00 98.75 90 ASN A C 1
ATOM 693 O O . ASN A 1 90 ? -2.303 4.565 -18.401 1.00 98.75 90 ASN A O 1
ATOM 697 N N . LEU A 1 91 ? -0.630 3.245 -17.706 1.00 98.62 91 LEU A N 1
ATOM 698 C CA . LEU A 1 91 ? -1.505 2.323 -16.978 1.00 98.62 91 LEU A CA 1
ATOM 699 C C . LEU A 1 91 ? -2.228 3.011 -15.820 1.00 98.62 91 LEU A C 1
ATOM 701 O O . LEU A 1 91 ? -3.415 2.779 -15.610 1.00 98.62 91 LEU A O 1
ATOM 705 N N . PHE A 1 92 ? -1.527 3.869 -15.079 1.00 98.62 92 PHE A N 1
ATOM 706 C CA . PHE A 1 92 ? -2.116 4.626 -13.981 1.00 98.62 92 PHE A CA 1
ATOM 707 C C . PHE A 1 92 ? -3.221 5.570 -14.467 1.00 98.62 92 PHE A C 1
ATOM 709 O O . PHE A 1 92 ? -4.281 5.626 -13.844 1.00 98.62 92 PHE A O 1
ATOM 716 N N . ASP A 1 93 ? -3.015 6.236 -15.604 1.00 98.56 93 ASP A N 1
ATOM 717 C CA . ASP A 1 93 ? -4.020 7.093 -16.231 1.00 98.56 93 ASP A CA 1
ATOM 718 C C . ASP A 1 93 ? -5.268 6.292 -16.597 1.00 98.56 93 ASP A C 1
ATOM 720 O O . ASP A 1 93 ? -6.348 6.626 -16.113 1.00 98.56 93 ASP A O 1
ATOM 724 N N . TRP A 1 94 ? -5.126 5.176 -17.320 1.00 98.69 94 TRP A N 1
ATOM 725 C CA . TRP A 1 94 ? -6.253 4.292 -17.642 1.00 98.69 94 TRP A CA 1
ATOM 726 C C . TRP A 1 94 ? -6.985 3.767 -16.404 1.00 98.69 94 TRP A C 1
ATOM 728 O O . TRP A 1 94 ? -8.212 3.821 -16.346 1.00 98.69 94 TRP A O 1
ATOM 738 N N . MET A 1 95 ? -6.261 3.285 -15.389 1.00 98.50 95 MET A N 1
ATOM 739 C CA . MET A 1 95 ? -6.884 2.796 -14.154 1.00 98.50 95 MET A CA 1
ATOM 740 C C . MET A 1 95 ? -7.644 3.900 -13.412 1.00 98.50 95 MET A C 1
ATOM 742 O O . MET A 1 95 ? -8.690 3.632 -12.826 1.00 98.50 95 MET A O 1
ATOM 746 N N . SER A 1 96 ? -7.160 5.144 -13.462 1.00 98.00 96 SER A N 1
ATOM 747 C CA . SER A 1 96 ? -7.838 6.281 -12.830 1.00 98.00 96 SER A CA 1
ATOM 748 C C . SER A 1 96 ? -9.169 6.652 -13.494 1.00 98.00 96 SER A C 1
ATOM 750 O O . SER A 1 96 ? -10.000 7.296 -12.853 1.00 98.00 96 SER A O 1
ATOM 752 N N . ARG A 1 97 ? -9.387 6.229 -14.750 1.00 98.06 97 ARG A N 1
ATOM 753 C CA . ARG A 1 97 ? -10.660 6.381 -15.476 1.00 98.06 97 ARG A CA 1
ATOM 754 C C . ARG A 1 97 ? -11.694 5.330 -15.082 1.00 98.06 97 ARG A C 1
ATOM 756 O O . ARG A 1 97 ? -12.880 5.634 -15.037 1.00 98.06 97 ARG A O 1
ATOM 763 N N . ILE A 1 98 ? -11.241 4.128 -14.718 1.00 98.12 98 ILE A N 1
ATOM 764 C CA . ILE A 1 98 ? -12.104 3.076 -14.161 1.00 98.12 98 ILE A CA 1
ATOM 765 C C . ILE A 1 98 ? -12.638 3.519 -12.798 1.00 98.12 98 ILE A C 1
ATOM 767 O O . ILE A 1 98 ? -13.839 3.462 -12.543 1.00 98.12 98 ILE A O 1
ATOM 771 N N . ASP A 1 99 ? -11.733 3.959 -11.925 1.00 97.75 99 ASP A N 1
ATOM 772 C CA . ASP A 1 99 ? -12.065 4.524 -10.625 1.00 97.75 99 ASP A CA 1
ATOM 773 C C . ASP A 1 99 ? -10.922 5.425 -10.146 1.00 97.75 99 ASP A C 1
ATOM 775 O O . ASP A 1 99 ? -9.752 5.023 -10.081 1.00 97.75 99 ASP A O 1
ATOM 779 N N . THR A 1 100 ? -11.266 6.648 -9.749 1.00 96.25 100 THR A N 1
ATOM 780 C CA . THR A 1 100 ? -10.301 7.633 -9.249 1.00 96.25 100 THR A CA 1
ATOM 781 C C . THR A 1 100 ? -9.616 7.171 -7.962 1.00 96.25 100 THR A C 1
ATOM 783 O O . THR A 1 100 ? -8.468 7.539 -7.707 1.00 96.25 100 THR A O 1
ATOM 786 N N . LYS A 1 101 ? -10.258 6.294 -7.181 1.00 96.69 101 LYS A N 1
ATOM 787 C CA . LYS A 1 101 ? -9.717 5.639 -5.981 1.00 96.69 101 LYS A CA 1
ATOM 788 C C . LYS A 1 101 ? -8.859 4.434 -6.361 1.00 96.69 101 LYS A C 1
ATOM 790 O O . LYS A 1 101 ? -9.173 3.292 -6.016 1.00 96.69 101 LYS A O 1
ATOM 795 N N . THR A 1 102 ? -7.795 4.685 -7.115 1.00 96.69 102 THR A N 1
ATOM 796 C CA . THR A 1 102 ? -7.031 3.645 -7.813 1.00 96.69 102 THR A CA 1
ATOM 797 C C . THR A 1 102 ? -6.386 2.622 -6.876 1.00 96.69 102 THR A C 1
ATOM 799 O O . THR A 1 102 ? -6.419 1.435 -7.176 1.00 96.69 102 THR A O 1
ATOM 802 N N . PHE A 1 103 ? -5.842 3.043 -5.730 1.00 98.19 103 PHE A N 1
ATOM 803 C CA . PHE A 1 103 ? -5.106 2.161 -4.808 1.00 98.19 103 PHE A CA 1
ATOM 804 C C . PHE A 1 103 ? -5.950 1.587 -3.662 1.00 98.19 103 PHE A C 1
ATOM 806 O O . PHE A 1 103 ? -5.426 0.837 -2.840 1.00 98.19 103 PHE A O 1
ATOM 813 N N . LYS A 1 104 ? -7.247 1.921 -3.590 1.00 96.31 104 LYS A N 1
ATOM 814 C CA . LYS A 1 104 ? -8.227 1.301 -2.674 1.00 96.31 104 LYS A CA 1
ATOM 815 C C . LYS A 1 104 ? -7.827 1.286 -1.192 1.00 96.31 104 LYS A C 1
ATOM 817 O O . LYS A 1 104 ? -8.183 0.357 -0.468 1.00 96.31 104 LYS A O 1
ATOM 822 N N . LYS A 1 105 ? -7.053 2.282 -0.741 1.00 96.06 105 LYS A N 1
ATOM 823 C CA . LYS A 1 105 ? -6.487 2.392 0.619 1.00 96.06 105 LYS A CA 1
ATOM 824 C C . LYS A 1 105 ? -5.683 1.168 1.072 1.00 96.06 105 LYS A C 1
ATOM 826 O O . LYS A 1 105 ? -5.419 1.027 2.269 1.00 96.06 105 LYS A O 1
ATOM 831 N N . LYS A 1 106 ? -5.259 0.299 0.147 1.00 96.56 106 LYS A N 1
ATOM 832 C CA . LYS A 1 106 ? -4.461 -0.883 0.483 1.00 96.56 106 LYS A CA 1
ATOM 833 C C . LYS A 1 106 ? -3.117 -0.430 1.054 1.00 96.56 106 LYS A C 1
ATOM 835 O O . LYS A 1 106 ? -2.492 0.443 0.443 1.00 96.56 106 LYS A O 1
ATOM 840 N N . PRO A 1 107 ? -2.669 -0.990 2.194 1.00 98.12 107 PRO A N 1
ATOM 841 C CA . PRO A 1 107 ? -1.322 -0.773 2.697 1.00 98.12 107 PRO A CA 1
ATOM 842 C C . PRO A 1 107 ? -0.303 -0.935 1.573 1.00 98.12 107 PRO A C 1
ATOM 844 O O . PRO A 1 107 ? -0.349 -1.912 0.821 1.00 98.12 107 PRO A O 1
ATOM 847 N N . MET A 1 108 ? 0.586 0.043 1.442 1.00 98.81 108 MET A N 1
ATOM 848 C CA . MET A 1 108 ? 1.573 0.098 0.375 1.00 98.81 108 MET A CA 1
ATOM 849 C C . MET A 1 108 ? 2.983 0.289 0.930 1.00 98.81 108 MET A C 1
ATOM 851 O O . MET A 1 108 ? 3.245 1.250 1.658 1.00 98.81 108 MET A O 1
ATOM 855 N N . LEU A 1 109 ? 3.895 -0.595 0.522 1.00 98.88 109 LEU A N 1
ATOM 856 C CA . LEU A 1 109 ? 5.337 -0.378 0.587 1.00 98.88 109 LEU A CA 1
ATOM 857 C C . LEU A 1 109 ? 5.782 0.230 -0.746 1.00 98.88 109 LEU A C 1
ATOM 859 O O . LEU A 1 109 ? 5.836 -0.450 -1.775 1.00 98.88 109 LEU A O 1
ATOM 863 N N . LEU A 1 110 ? 6.063 1.532 -0.729 1.00 98.94 110 LEU A N 1
ATOM 864 C CA . LEU A 1 110 ? 6.474 2.279 -1.915 1.00 98.94 110 LEU A CA 1
ATOM 865 C C . LEU A 1 110 ? 7.999 2.324 -2.022 1.00 98.94 110 LEU A C 1
ATOM 867 O O . LEU A 1 110 ? 8.680 2.825 -1.130 1.00 98.94 110 LEU A O 1
ATOM 871 N N . MET A 1 111 ? 8.548 1.861 -3.137 1.00 98.88 111 MET A N 1
ATOM 872 C CA . MET A 1 111 ? 9.986 1.689 -3.306 1.00 98.88 111 MET A CA 1
ATOM 873 C C . MET A 1 111 ? 10.506 2.335 -4.589 1.00 98.88 111 MET A C 1
ATOM 875 O O . MET A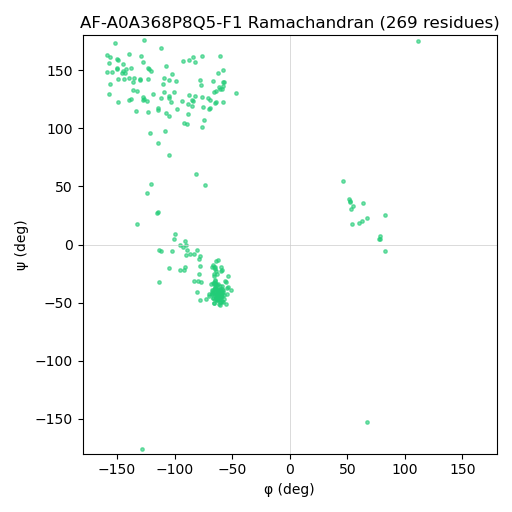 1 111 ? 9.749 2.575 -5.528 1.00 98.88 111 MET A O 1
ATOM 879 N N . ALA A 1 112 ? 11.813 2.561 -4.664 1.00 98.81 112 ALA A N 1
ATOM 880 C CA . ALA A 1 112 ? 12.517 2.834 -5.913 1.00 98.81 112 ALA A CA 1
ATOM 881 C C . ALA A 1 112 ? 13.965 2.333 -5.841 1.00 98.81 112 ALA A C 1
ATOM 883 O O . ALA A 1 112 ? 14.560 2.257 -4.767 1.00 98.81 112 ALA A O 1
ATOM 884 N N . ALA A 1 113 ? 14.519 1.982 -6.997 1.00 98.44 113 ALA A N 1
ATOM 885 C CA . ALA A 1 113 ? 15.918 1.628 -7.190 1.00 98.44 113 ALA A CA 1
ATOM 886 C C . ALA A 1 113 ? 16.506 2.408 -8.366 1.00 98.44 113 ALA A C 1
ATOM 888 O O . ALA A 1 113 ? 15.859 2.565 -9.409 1.00 98.44 113 ALA A O 1
ATOM 889 N N . SER A 1 114 ? 17.760 2.837 -8.225 1.00 97.81 114 SER A N 1
ATOM 890 C CA . SER A 1 114 ? 18.488 3.573 -9.261 1.00 97.81 114 SER A CA 1
ATOM 891 C C . SER A 1 114 ? 19.963 3.161 -9.311 1.00 97.81 114 SER A C 1
ATOM 893 O O . SER A 1 114 ? 20.533 2.806 -8.276 1.00 97.81 114 SER A O 1
ATOM 895 N N . PRO A 1 115 ? 20.622 3.240 -10.483 1.00 97.44 115 PRO A N 1
ATOM 896 C CA . PRO A 1 115 ? 22.079 3.177 -10.547 1.00 97.44 115 PRO A CA 1
ATOM 897 C C . PRO A 1 115 ? 22.735 4.393 -9.872 1.00 97.44 115 PRO A C 1
ATOM 899 O O . PRO A 1 115 ? 23.869 4.301 -9.425 1.00 97.44 115 PRO A O 1
ATOM 902 N N . GLY A 1 116 ? 22.038 5.533 -9.788 1.00 96.69 116 GLY A N 1
ATOM 903 C CA . GLY A 1 116 ? 22.562 6.757 -9.187 1.00 96.69 116 GLY A CA 1
ATOM 904 C C . GLY A 1 116 ? 22.330 6.845 -7.677 1.00 96.69 116 GLY A C 1
ATOM 905 O O . GLY A 1 116 ? 21.394 6.257 -7.130 1.00 96.69 116 GLY A O 1
ATOM 906 N N . GLY A 1 117 ? 23.134 7.675 -7.009 1.00 97.50 117 GLY A N 1
ATOM 907 C CA . GLY A 1 117 ? 23.108 7.845 -5.549 1.00 97.50 117 GLY A CA 1
ATOM 908 C C . GLY A 1 117 ? 21.814 8.421 -4.968 1.00 97.50 117 GLY A C 1
ATOM 909 O O . GLY A 1 117 ? 21.582 8.325 -3.770 1.00 97.50 117 GLY A O 1
ATOM 910 N N . ARG A 1 118 ? 20.932 8.986 -5.804 1.00 96.50 118 ARG A N 1
ATOM 911 C CA . ARG A 1 118 ? 19.614 9.472 -5.364 1.00 96.50 118 ARG A CA 1
ATOM 912 C C . ARG A 1 118 ? 18.575 8.360 -5.192 1.00 96.50 118 ARG A C 1
ATOM 914 O O . ARG A 1 118 ? 17.503 8.646 -4.669 1.00 96.50 118 ARG A O 1
ATOM 921 N N . GLY A 1 119 ? 18.833 7.137 -5.666 1.00 97.00 119 GLY A N 1
ATOM 922 C CA . GLY A 1 119 ? 17.956 5.978 -5.431 1.00 97.00 119 GLY A CA 1
ATOM 923 C C . GLY A 1 119 ? 16.513 6.103 -5.950 1.00 97.00 119 GLY A C 1
ATOM 924 O O . GLY A 1 119 ? 15.646 5.359 -5.516 1.00 97.00 119 GLY A O 1
ATOM 925 N N . GLY A 1 120 ? 16.225 7.032 -6.872 1.00 97.75 120 GLY A N 1
ATOM 926 C CA . GLY A 1 120 ? 14.853 7.304 -7.331 1.00 97.75 120 GLY A CA 1
ATOM 927 C C . GLY A 1 120 ? 14.057 8.242 -6.411 1.00 97.75 120 GLY A C 1
ATOM 928 O O . GLY A 1 120 ? 12.829 8.191 -6.355 1.00 97.75 120 GLY A O 1
ATOM 929 N N . ALA A 1 121 ? 14.742 9.099 -5.648 1.00 97.81 121 ALA A N 1
ATOM 930 C CA . ALA A 1 121 ? 14.098 10.031 -4.725 1.00 97.81 121 ALA A CA 1
ATOM 931 C C . ALA A 1 121 ? 13.069 10.968 -5.389 1.00 97.81 121 ALA A C 1
ATOM 933 O O . ALA A 1 121 ? 12.104 11.351 -4.728 1.00 97.81 121 ALA A O 1
ATOM 934 N N . SER A 1 122 ? 13.245 11.347 -6.661 1.00 98.44 122 SER A N 1
ATOM 935 C CA . SER A 1 122 ? 12.325 12.279 -7.327 1.00 98.44 122 SER A CA 1
ATOM 936 C C . SER A 1 122 ? 10.994 11.596 -7.641 1.00 98.44 122 SER A C 1
ATOM 938 O O . SER A 1 122 ? 9.939 12.124 -7.288 1.00 98.44 122 SER A O 1
ATOM 940 N N . VAL A 1 123 ? 11.023 10.384 -8.208 1.00 98.69 123 VAL A N 1
ATOM 941 C CA . VAL A 1 123 ? 9.791 9.628 -8.489 1.00 98.69 123 VAL A CA 1
ATOM 942 C C . VAL A 1 123 ? 9.060 9.236 -7.202 1.00 98.69 123 VAL A C 1
ATOM 944 O O . VAL A 1 123 ? 7.831 9.286 -7.158 1.00 98.69 123 VAL A O 1
ATOM 947 N N . LEU A 1 124 ? 9.795 8.929 -6.125 1.00 98.62 124 LEU A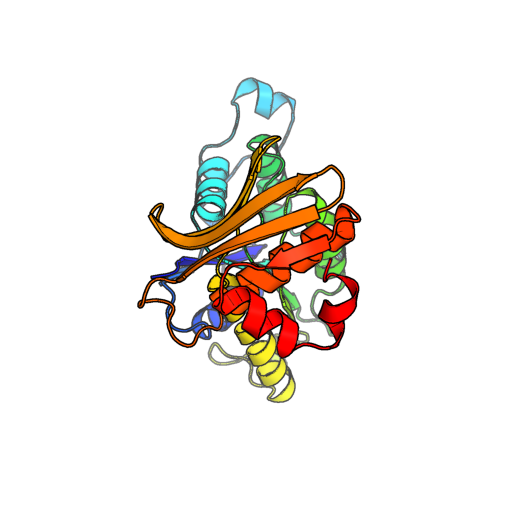 N 1
ATOM 948 C CA . LEU A 1 124 ? 9.209 8.684 -4.804 1.00 98.62 124 LEU A CA 1
ATOM 949 C C . LEU A 1 124 ? 8.499 9.922 -4.251 1.00 98.62 124 LEU A C 1
ATOM 951 O O . LEU A 1 124 ? 7.405 9.793 -3.705 1.00 98.62 124 LEU A O 1
ATOM 955 N N . ALA A 1 125 ? 9.093 11.110 -4.388 1.00 98.50 125 ALA A N 1
ATOM 956 C CA . ALA A 1 125 ? 8.475 12.354 -3.934 1.00 98.50 125 ALA A CA 1
ATOM 957 C C . ALA A 1 125 ? 7.171 12.643 -4.694 1.00 98.50 125 ALA A C 1
ATOM 959 O O . ALA A 1 125 ? 6.143 12.892 -4.067 1.00 98.50 125 ALA A O 1
ATOM 960 N N . ILE A 1 126 ? 7.186 12.512 -6.026 1.00 98.19 126 ILE A N 1
ATOM 961 C CA . ILE A 1 126 ? 5.991 12.700 -6.866 1.00 98.19 126 ILE A CA 1
ATOM 962 C C . ILE A 1 126 ? 4.909 11.672 -6.505 1.00 98.19 126 ILE A C 1
ATOM 964 O O . ILE A 1 126 ? 3.738 12.021 -6.385 1.00 98.19 126 ILE A O 1
ATOM 968 N N . ALA A 1 127 ? 5.278 10.406 -6.284 1.00 98.44 127 ALA A N 1
ATOM 969 C CA . ALA A 1 127 ? 4.341 9.366 -5.863 1.00 98.44 127 ALA A CA 1
ATOM 970 C C . ALA A 1 127 ? 3.723 9.644 -4.488 1.00 98.44 127 ALA A C 1
ATOM 972 O O . ALA A 1 127 ? 2.507 9.542 -4.349 1.00 98.44 127 ALA A O 1
ATOM 973 N N . LYS A 1 128 ? 4.523 10.039 -3.492 1.00 98.06 128 LYS A N 1
ATOM 974 C CA . LYS A 1 128 ? 4.028 10.384 -2.148 1.00 98.06 128 LYS A CA 1
ATOM 975 C C . LYS A 1 128 ? 3.044 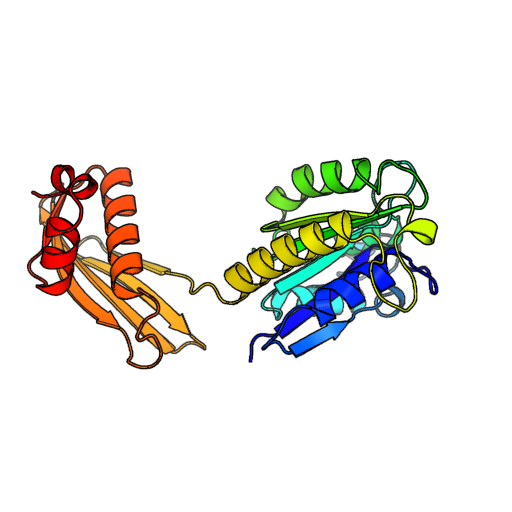11.550 -2.181 1.00 98.06 128 LYS A C 1
ATOM 977 O O . LYS A 1 128 ? 2.021 11.494 -1.502 1.00 98.06 128 LYS A O 1
ATOM 982 N N . ASP A 1 129 ? 3.323 12.565 -2.993 1.00 97.75 129 ASP A N 1
ATOM 983 C CA . ASP A 1 129 ? 2.422 13.703 -3.162 1.00 97.75 129 ASP A CA 1
ATOM 984 C C . ASP A 1 129 ? 1.144 13.325 -3.927 1.00 97.75 129 ASP A C 1
ATOM 986 O O . ASP A 1 129 ? 0.040 13.662 -3.504 1.00 97.75 129 ASP A O 1
ATOM 990 N N . ARG A 1 130 ? 1.259 12.557 -5.019 1.00 97.88 130 ARG A N 1
ATOM 991 C CA . ARG A 1 130 ? 0.117 12.257 -5.891 1.00 97.88 130 ARG A CA 1
ATOM 992 C C . ARG A 1 130 ? -0.786 11.144 -5.368 1.00 97.88 130 ARG A C 1
ATOM 994 O O . ARG A 1 130 ? -2.007 11.241 -5.501 1.00 97.88 130 ARG A O 1
ATOM 1001 N N . PHE A 1 131 ? -0.227 10.070 -4.811 1.00 98.38 131 PHE A N 1
ATOM 1002 C CA . PHE A 1 131 ? -0.983 8.843 -4.529 1.00 98.38 131 PHE A CA 1
ATOM 1003 C C . PHE A 1 131 ? -2.063 9.044 -3.466 1.00 98.38 131 PHE A C 1
ATOM 1005 O O . PHE A 1 131 ? -3.098 8.386 -3.542 1.00 98.38 131 PHE A O 1
ATOM 1012 N N . ARG A 1 132 ? -1.909 10.004 -2.544 1.00 95.75 132 ARG A N 1
ATOM 1013 C CA . ARG A 1 132 ? -2.946 10.351 -1.552 1.00 95.75 132 ARG A CA 1
ATOM 1014 C C . ARG A 1 132 ? -4.297 10.708 -2.184 1.00 95.75 132 ARG A C 1
ATOM 1016 O O . ARG A 1 132 ? -5.336 10.416 -1.603 1.00 95.75 132 ARG A O 1
ATOM 1023 N N . PHE A 1 133 ? -4.291 11.296 -3.385 1.00 97.38 133 PHE A N 1
ATOM 1024 C CA . PHE A 1 133 ? -5.510 11.663 -4.116 1.00 97.38 133 PHE A CA 1
ATOM 1025 C C . PHE A 1 133 ? -6.179 10.468 -4.807 1.00 97.38 133 PHE A C 1
ATOM 1027 O O . PHE A 1 133 ? -7.299 10.592 -5.286 1.00 97.38 133 PHE A O 1
ATOM 1034 N N . HIS A 1 134 ? -5.507 9.317 -4.837 1.00 97.81 134 HIS A N 1
ATOM 1035 C CA . HIS A 1 134 ? -5.982 8.064 -5.428 1.00 97.81 134 HIS A CA 1
ATOM 1036 C C . HIS A 1 134 ? -6.175 6.972 -4.370 1.00 97.81 134 HIS A C 1
ATOM 1038 O O . HIS A 1 134 ? -6.036 5.783 -4.662 1.00 97.81 134 HIS A O 1
ATOM 1044 N N . GLU A 1 135 ? -6.446 7.374 -3.124 1.00 97.19 135 GLU A N 1
ATOM 1045 C CA . GLU A 1 135 ? -6.517 6.470 -1.972 1.00 97.19 135 GLU A CA 1
ATOM 1046 C C . GLU A 1 135 ? -5.239 5.627 -1.783 1.00 97.19 135 GLU A C 1
ATOM 1048 O O . GLU A 1 135 ? -5.289 4.484 -1.338 1.00 97.19 135 GLU A O 1
ATOM 1053 N N . GLY A 1 136 ? -4.070 6.175 -2.116 1.00 97.38 136 GLY A N 1
ATOM 1054 C CA . GLY A 1 136 ? -2.785 5.562 -1.799 1.00 97.38 136 GLY A CA 1
ATOM 1055 C C . GLY A 1 136 ? -2.512 5.608 -0.300 1.00 97.38 136 GLY A C 1
ATOM 1056 O O . GLY A 1 136 ? -2.381 6.688 0.274 1.00 97.38 136 GLY A O 1
ATOM 1057 N N . ASN A 1 137 ? -2.398 4.435 0.323 1.00 97.69 137 ASN A N 1
ATOM 1058 C CA . ASN A 1 137 ? -2.056 4.274 1.734 1.00 97.69 137 ASN A CA 1
ATOM 1059 C C . ASN A 1 137 ? -0.598 3.811 1.867 1.00 97.69 137 ASN A C 1
ATOM 1061 O O . ASN A 1 137 ? -0.313 2.630 2.055 1.00 97.69 137 ASN A O 1
ATOM 1065 N N . ILE A 1 138 ? 0.338 4.747 1.695 1.00 98.50 138 ILE A N 1
ATOM 1066 C CA . ILE A 1 138 ? 1.775 4.474 1.811 1.00 98.50 138 ILE A CA 1
ATOM 1067 C C . ILE A 1 138 ? 2.125 4.359 3.296 1.00 98.50 138 ILE A C 1
ATOM 1069 O O . ILE A 1 138 ? 2.260 5.365 3.989 1.00 98.50 138 ILE A O 1
ATOM 1073 N N . VAL A 1 139 ? 2.271 3.124 3.773 1.00 98.38 139 VAL A N 1
ATOM 1074 C CA . VAL A 1 139 ? 2.585 2.818 5.179 1.00 98.38 139 VAL A CA 1
ATOM 1075 C C . VAL A 1 139 ? 4.085 2.705 5.421 1.00 98.38 139 VAL A C 1
ATOM 1077 O O . VAL A 1 139 ? 4.533 2.864 6.551 1.00 98.38 139 VAL A O 1
ATOM 1080 N N . ALA A 1 140 ? 4.851 2.448 4.362 1.00 98.44 140 ALA A N 1
ATOM 1081 C CA . ALA A 1 140 ? 6.289 2.231 4.395 1.00 98.44 140 ALA A CA 1
ATOM 1082 C C . ALA A 1 140 ? 6.918 2.705 3.075 1.00 98.44 140 ALA A C 1
ATOM 1084 O O . ALA A 1 140 ? 6.262 2.686 2.024 1.00 98.44 140 ALA A O 1
ATOM 1085 N N . SER A 1 141 ? 8.178 3.148 3.097 1.00 98.62 141 SER A N 1
ATOM 1086 C CA . SER A 1 141 ? 8.874 3.531 1.863 1.00 98.62 141 SER A CA 1
ATOM 1087 C C . SER A 1 141 ? 10.377 3.299 1.884 1.00 98.62 141 SER A C 1
ATOM 1089 O O . SER A 1 141 ? 11.028 3.605 2.875 1.00 98.62 141 SER A O 1
ATOM 1091 N N . PHE A 1 142 ? 10.943 2.870 0.754 1.00 98.81 142 PHE A N 1
ATOM 1092 C CA . PHE A 1 142 ? 12.360 2.514 0.658 1.00 98.81 142 PHE A CA 1
ATOM 1093 C C . PHE A 1 142 ? 13.018 2.996 -0.646 1.00 98.81 142 PHE A C 1
ATOM 1095 O O . PHE A 1 142 ? 12.418 2.959 -1.716 1.00 98.81 142 PHE A O 1
ATOM 1102 N N . SER A 1 143 ? 14.276 3.427 -0.571 1.00 98.56 143 SER A N 1
ATOM 1103 C CA . SER A 1 143 ? 15.066 3.896 -1.717 1.00 98.56 143 SER A CA 1
ATOM 1104 C C . SER A 1 143 ? 16.389 3.141 -1.761 1.00 98.56 143 SER A C 1
ATOM 1106 O O . SER A 1 143 ? 17.129 3.154 -0.777 1.00 98.56 143 SER A O 1
ATOM 1108 N N . LEU A 1 144 ? 16.685 2.489 -2.888 1.00 98.69 144 LEU A N 1
ATOM 1109 C CA . LEU A 1 144 ? 17.919 1.731 -3.096 1.00 98.69 144 LEU A CA 1
ATOM 1110 C C . LEU A 1 144 ? 18.843 2.466 -4.083 1.00 98.69 144 LEU A C 1
ATOM 1112 O O . LEU A 1 144 ? 18.646 2.365 -5.303 1.00 98.69 144 LEU A O 1
ATOM 1116 N N . PRO A 1 145 ? 19.840 3.224 -3.592 1.00 98.44 145 PRO A N 1
ATOM 1117 C CA . PRO A 1 145 ? 20.848 3.847 -4.442 1.00 98.44 145 PRO A CA 1
ATOM 1118 C C . PRO A 1 145 ? 21.878 2.820 -4.919 1.00 98.44 145 PRO A C 1
ATOM 1120 O O . PRO A 1 145 ? 22.018 1.754 -4.318 1.00 98.44 145 PRO A O 1
ATOM 1123 N N . PHE A 1 146 ? 22.625 3.169 -5.971 1.00 98.44 146 PHE A N 1
ATOM 1124 C CA . PHE A 1 146 ? 23.757 2.381 -6.474 1.00 98.44 146 PHE A CA 1
ATOM 1125 C C . PHE A 1 146 ? 23.428 0.884 -6.588 1.00 98.44 146 PHE A C 1
ATOM 1127 O O . PHE A 1 146 ? 24.080 0.033 -5.988 1.00 98.44 146 PHE A O 1
ATOM 1134 N N . PHE A 1 147 ? 22.348 0.559 -7.308 1.00 98.31 147 PHE A N 1
ATOM 1135 C CA . PHE A 1 147 ? 21.765 -0.788 -7.301 1.00 98.31 147 PHE A CA 1
ATOM 1136 C C . PHE A 1 147 ? 22.778 -1.911 -7.575 1.00 98.31 147 PHE A C 1
ATOM 1138 O O . PHE A 1 147 ? 22.697 -2.957 -6.945 1.00 98.31 147 PHE A O 1
ATOM 1145 N N . ALA A 1 148 ? 23.725 -1.701 -8.495 1.00 97.44 148 ALA A N 1
ATOM 1146 C CA . ALA A 1 148 ? 24.735 -2.706 -8.829 1.00 97.44 148 ALA A CA 1
ATOM 1147 C C . ALA A 1 148 ? 25.693 -3.014 -7.664 1.00 97.44 148 ALA A C 1
ATOM 1149 O O . ALA A 1 148 ? 26.118 -4.156 -7.530 1.00 97.44 148 ALA A O 1
ATOM 1150 N N . ASP A 1 149 ? 25.980 -2.028 -6.812 1.00 98.19 149 ASP A N 1
ATOM 1151 C CA . ASP A 1 149 ? 26.876 -2.179 -5.662 1.00 98.19 149 ASP A CA 1
ATOM 1152 C C . ASP A 1 149 ? 26.139 -2.776 -4.457 1.00 98.19 149 ASP A C 1
ATOM 1154 O O . ASP A 1 149 ? 26.714 -3.500 -3.648 1.00 98.19 149 ASP A O 1
ATOM 1158 N N . ASN A 1 150 ? 24.842 -2.475 -4.338 1.00 98.50 150 ASN A N 1
ATOM 1159 C CA . ASN A 1 150 ? 24.046 -2.811 -3.160 1.00 98.50 150 ASN A CA 1
ATOM 1160 C C . ASN A 1 150 ? 23.128 -4.026 -3.343 1.00 98.50 150 ASN A C 1
ATOM 1162 O O . ASN A 1 150 ? 22.515 -4.445 -2.362 1.00 98.50 150 ASN A O 1
ATOM 1166 N N . PHE A 1 151 ? 23.018 -4.607 -4.542 1.00 98.50 151 PHE A N 1
ATOM 1167 C CA . PHE A 1 151 ? 22.142 -5.750 -4.816 1.00 98.50 151 PHE A CA 1
ATOM 1168 C C . PHE A 1 151 ? 22.855 -6.845 -5.622 1.00 98.50 151 PHE A C 1
ATOM 1170 O O . PHE A 1 151 ? 23.151 -6.671 -6.805 1.00 98.50 151 PHE A O 1
ATOM 1177 N N . SER A 1 152 ? 23.043 -8.014 -5.006 1.00 97.56 152 SER A N 1
ATOM 1178 C CA . SER A 1 152 ? 23.620 -9.213 -5.630 1.00 97.56 152 SER A CA 1
ATOM 1179 C C . SER A 1 152 ? 22.846 -10.455 -5.207 1.00 97.56 152 SER A C 1
ATOM 1181 O O . SER A 1 152 ? 22.243 -10.485 -4.137 1.00 97.56 152 SER A O 1
ATOM 1183 N N . ASP A 1 153 ? 22.842 -11.480 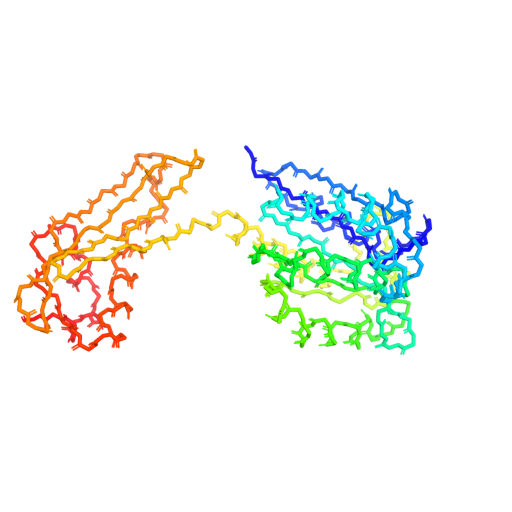-6.060 1.00 94.81 153 ASP A N 1
ATOM 1184 C CA . ASP A 1 153 ? 22.280 -12.804 -5.748 1.00 94.81 153 ASP A CA 1
ATOM 1185 C C . ASP A 1 153 ? 20.836 -12.762 -5.225 1.00 94.81 153 ASP A C 1
ATOM 1187 O O . ASP A 1 153 ? 20.436 -13.515 -4.341 1.00 94.81 153 ASP A O 1
ATOM 1191 N N . GLY A 1 154 ? 20.042 -11.837 -5.775 1.00 95.62 154 GLY A N 1
ATOM 1192 C CA . GLY A 1 154 ? 18.629 -11.686 -5.434 1.00 95.62 154 GLY A CA 1
ATOM 1193 C C . GLY A 1 154 ? 18.346 -10.955 -4.120 1.00 95.62 154 GLY A C 1
ATOM 1194 O O . GLY A 1 154 ? 17.181 -10.895 -3.738 1.00 95.62 154 GLY A O 1
ATOM 1195 N N . LYS A 1 155 ? 19.354 -10.378 -3.455 1.00 97.75 155 LYS A N 1
ATOM 1196 C CA . LYS A 1 155 ? 19.212 -9.697 -2.159 1.00 97.75 155 LYS A CA 1
ATOM 1197 C C . LYS A 1 155 ? 20.029 -8.409 -2.066 1.00 97.75 155 LYS A C 1
ATOM 1199 O O . LYS A 1 155 ? 20.950 -8.173 -2.847 1.00 97.75 155 LYS A O 1
ATOM 1204 N N . ILE A 1 156 ? 19.704 -7.582 -1.073 1.00 98.50 156 ILE A N 1
ATOM 1205 C CA . ILE A 1 156 ? 20.523 -6.421 -0.708 1.00 98.50 156 ILE A CA 1
ATOM 1206 C C . ILE A 1 156 ? 21.747 -6.912 0.073 1.00 98.50 156 ILE A C 1
ATOM 1208 O O . ILE A 1 156 ? 21.600 -7.638 1.054 1.00 98.50 156 ILE A O 1
ATOM 1212 N N . VAL A 1 157 ? 22.948 -6.527 -0.364 1.00 98.38 157 VAL A N 1
ATOM 1213 C CA . VAL A 1 157 ? 24.219 -6.945 0.264 1.00 98.38 157 VAL A CA 1
ATOM 1214 C C . VAL A 1 157 ? 24.756 -5.936 1.273 1.00 98.38 157 VAL A C 1
ATOM 1216 O O . VAL A 1 157 ? 25.519 -6.303 2.159 1.00 98.38 157 VAL A O 1
ATOM 1219 N N . ASN A 1 158 ? 24.346 -4.673 1.169 1.00 98.38 158 ASN A N 1
ATOM 1220 C CA . ASN A 1 158 ? 24.682 -3.658 2.158 1.00 98.38 158 ASN A CA 1
ATOM 1221 C C . ASN A 1 158 ? 23.834 -3.861 3.424 1.00 98.38 158 ASN A C 1
ATOM 1223 O O . ASN A 1 158 ? 22.607 -3.770 3.371 1.00 98.38 158 ASN A O 1
ATOM 1227 N N . GLU A 1 159 ? 24.491 -4.123 4.553 1.00 98.25 159 GLU A N 1
ATOM 1228 C CA . GLU A 1 159 ? 23.828 -4.478 5.813 1.00 98.25 159 GLU A CA 1
ATOM 1229 C C . GLU A 1 159 ? 22.902 -3.375 6.335 1.00 98.25 159 GLU A C 1
ATOM 1231 O O . GLU A 1 159 ? 21.781 -3.664 6.750 1.00 98.25 159 GLU A O 1
ATOM 1236 N N . GLU A 1 160 ? 23.322 -2.110 6.256 1.00 98.31 160 GLU A N 1
ATOM 1237 C CA . GLU A 1 160 ? 22.529 -0.973 6.732 1.00 98.31 160 GLU A CA 1
ATOM 1238 C C . GLU A 1 160 ? 21.261 -0.784 5.886 1.00 98.31 160 GLU A C 1
ATOM 1240 O O . GLU A 1 160 ? 20.161 -0.621 6.416 1.00 98.31 160 GLU A O 1
ATOM 1245 N N . LEU A 1 161 ? 21.393 -0.838 4.558 1.00 98.56 161 LEU A N 1
ATOM 1246 C CA . LEU A 1 161 ? 20.255 -0.744 3.641 1.00 98.56 161 LEU A CA 1
ATOM 1247 C C . LEU A 1 161 ? 19.313 -1.941 3.791 1.00 98.56 161 LEU A C 1
ATOM 1249 O O . LEU A 1 161 ? 18.096 -1.768 3.728 1.00 98.56 161 LEU A O 1
ATOM 1253 N N . ASN A 1 162 ? 19.852 -3.140 4.015 1.00 98.56 162 ASN A N 1
ATOM 1254 C CA . ASN A 1 162 ? 19.042 -4.331 4.234 1.00 98.56 162 ASN A CA 1
ATOM 1255 C C . ASN A 1 162 ? 18.279 -4.259 5.565 1.00 98.56 162 ASN A C 1
ATOM 1257 O O . ASN A 1 162 ? 17.088 -4.553 5.592 1.00 98.56 162 ASN A O 1
ATOM 1261 N N . ALA A 1 163 ? 18.923 -3.807 6.644 1.00 98.62 163 ALA A N 1
ATOM 1262 C CA . ALA A 1 163 ? 18.268 -3.591 7.934 1.00 98.62 163 ALA A CA 1
ATOM 1263 C C . ALA A 1 163 ? 17.118 -2.576 7.823 1.00 98.62 163 ALA A C 1
ATOM 1265 O O . ALA A 1 163 ? 16.017 -2.845 8.303 1.00 98.62 163 ALA A O 1
ATOM 1266 N N . LYS A 1 164 ? 17.334 -1.464 7.106 1.00 98.69 164 LYS A N 1
ATOM 1267 C CA . LYS A 1 164 ? 16.277 -0.481 6.811 1.00 98.69 164 LYS A CA 1
ATOM 1268 C C . LYS A 1 164 ? 15.118 -1.103 6.033 1.00 98.69 164 LYS A C 1
ATOM 1270 O O . LYS A 1 164 ? 13.964 -0.875 6.376 1.00 98.69 164 LYS A O 1
ATOM 1275 N N . LEU A 1 165 ? 15.397 -1.909 5.004 1.00 98.75 165 LEU A N 1
ATOM 1276 C CA . LEU A 1 165 ? 14.331 -2.588 4.264 1.00 98.75 165 LEU A CA 1
ATOM 1277 C C . LEU A 1 165 ? 13.534 -3.546 5.161 1.00 98.75 165 LEU A C 1
ATOM 1279 O O . LEU A 1 165 ? 12.312 -3.574 5.062 1.00 98.75 165 LEU A O 1
ATOM 1283 N N . LEU A 1 166 ? 14.199 -4.314 6.028 1.00 98.69 166 LEU A N 1
ATOM 1284 C CA . LEU A 1 166 ? 13.532 -5.245 6.945 1.00 98.69 166 LEU A CA 1
ATOM 1285 C C . LEU A 1 166 ? 12.571 -4.525 7.901 1.00 98.69 166 LEU A C 1
ATOM 1287 O O . LEU A 1 166 ? 11.474 -5.023 8.152 1.00 98.69 166 LEU A O 1
ATOM 1291 N N . GLU A 1 167 ? 12.939 -3.341 8.391 1.00 98.56 167 GLU A N 1
ATOM 1292 C CA . GLU A 1 167 ? 12.057 -2.508 9.215 1.00 98.56 167 GLU A CA 1
ATOM 1293 C C . GLU A 1 167 ? 10.822 -2.029 8.432 1.00 98.56 167 GLU A C 1
ATOM 1295 O O . GLU A 1 167 ? 9.689 -2.171 8.900 1.00 98.56 167 GLU A O 1
ATOM 1300 N N . GLU A 1 168 ? 11.014 -1.540 7.206 1.00 98.75 168 GLU A N 1
ATOM 1301 C CA . GLU A 1 168 ? 9.917 -1.093 6.337 1.00 98.75 168 GLU A CA 1
ATOM 1302 C C . GLU A 1 168 ? 8.992 -2.255 5.929 1.00 98.75 168 GLU A C 1
ATOM 1304 O O . GLU A 1 168 ? 7.768 -2.101 5.898 1.00 98.75 168 GLU A O 1
ATOM 1309 N N . VAL A 1 169 ? 9.549 -3.443 5.672 1.00 98.75 169 VAL A N 1
ATOM 1310 C CA . VAL A 1 169 ? 8.793 -4.679 5.404 1.00 98.75 169 VAL A CA 1
ATOM 1311 C C . VAL A 1 169 ? 7.983 -5.098 6.627 1.00 98.75 169 VAL A C 1
ATOM 1313 O O . VAL A 1 169 ? 6.805 -5.431 6.489 1.00 98.75 169 VAL A O 1
ATOM 1316 N N . LYS A 1 170 ? 8.567 -5.036 7.829 1.00 97.00 170 LYS A N 1
ATOM 1317 C CA . LYS A 1 170 ? 7.850 -5.315 9.079 1.00 97.00 170 LYS A CA 1
ATOM 1318 C C . LYS A 1 170 ? 6.671 -4.359 9.256 1.00 97.00 170 LYS A C 1
ATOM 1320 O O . LYS A 1 170 ? 5.549 -4.815 9.470 1.00 97.00 170 LYS A O 1
ATOM 1325 N N . ARG A 1 171 ? 6.895 -3.053 9.090 1.00 97.25 171 ARG A N 1
ATOM 1326 C CA . ARG A 1 171 ? 5.840 -2.031 9.172 1.00 97.25 171 ARG A CA 1
ATOM 1327 C C . ARG A 1 171 ? 4.740 -2.266 8.138 1.00 97.25 171 ARG A C 1
ATOM 1329 O O . ARG A 1 171 ? 3.556 -2.143 8.451 1.00 97.25 171 ARG A O 1
ATOM 1336 N N . PHE A 1 172 ? 5.111 -2.627 6.913 1.00 98.31 172 PHE A N 1
ATOM 1337 C CA . PHE A 1 172 ? 4.160 -3.011 5.875 1.00 98.31 172 PHE A CA 1
ATOM 1338 C C . PHE A 1 172 ? 3.332 -4.237 6.284 1.00 98.31 172 PHE A C 1
ATOM 1340 O O . PHE A 1 172 ? 2.103 -4.162 6.235 1.00 98.31 172 PHE A O 1
ATOM 1347 N N . LYS A 1 173 ? 3.972 -5.319 6.756 1.00 95.62 173 LYS A N 1
ATOM 1348 C CA . LYS A 1 173 ? 3.294 -6.536 7.241 1.00 95.62 173 LYS A CA 1
ATOM 1349 C C . LYS A 1 173 ? 2.287 -6.190 8.337 1.00 95.62 173 LYS A C 1
ATOM 1351 O O . LYS A 1 173 ? 1.118 -6.536 8.217 1.00 95.62 173 LYS A O 1
ATOM 1356 N N . GLU A 1 174 ? 2.693 -5.442 9.359 1.00 91.31 174 GLU A N 1
ATOM 1357 C CA . GLU A 1 174 ? 1.803 -5.028 10.454 1.00 91.31 174 GLU A CA 1
ATOM 1358 C C . GLU A 1 174 ? 0.544 -4.307 9.952 1.00 91.31 174 GLU A C 1
ATOM 1360 O O . GLU A 1 174 ? -0.544 -4.542 10.473 1.00 91.31 174 GLU A O 1
ATOM 1365 N N . ASN A 1 175 ? 0.662 -3.485 8.905 1.00 94.12 175 ASN A N 1
ATOM 1366 C CA . ASN A 1 175 ? -0.480 -2.793 8.305 1.00 94.12 175 ASN A CA 1
ATOM 1367 C C . ASN A 1 175 ? -1.339 -3.695 7.402 1.00 94.12 175 ASN A C 1
ATOM 1369 O O . ASN A 1 175 ? -2.549 -3.500 7.350 1.00 94.12 175 ASN A O 1
ATOM 1373 N N . VAL A 1 176 ? -0.759 -4.685 6.716 1.00 93.06 176 VAL A N 1
ATOM 1374 C CA . VAL A 1 176 ? -1.513 -5.691 5.934 1.00 93.06 176 VAL A CA 1
ATOM 1375 C C . VAL A 1 176 ? -2.385 -6.564 6.840 1.00 93.06 176 VAL A C 1
ATOM 1377 O O . VAL A 1 176 ? -3.515 -6.903 6.487 1.00 93.06 176 VAL A O 1
ATOM 1380 N N . PHE A 1 177 ? -1.876 -6.910 8.022 1.00 87.69 177 PHE A N 1
ATOM 1381 C CA . PHE A 1 177 ? -2.599 -7.699 9.022 1.00 87.69 177 PHE A CA 1
ATOM 1382 C C . PHE A 1 177 ? -3.399 -6.840 10.013 1.00 87.69 177 PHE A C 1
ATOM 1384 O O . PHE A 1 177 ? -4.071 -7.388 10.888 1.00 87.69 177 PHE A O 1
ATOM 1391 N N . ALA A 1 178 ? -3.356 -5.509 9.892 1.00 83.56 178 ALA A N 1
ATOM 1392 C CA . ALA A 1 178 ? -4.102 -4.629 10.776 1.00 83.56 178 ALA A CA 1
ATOM 1393 C C . ALA A 1 178 ? -5.608 -4.837 10.583 1.00 83.56 178 ALA A C 1
ATOM 1395 O O . ALA A 1 178 ? -6.157 -4.650 9.497 1.00 83.56 178 ALA A O 1
ATOM 1396 N N . LEU A 1 179 ? -6.282 -5.200 11.672 1.00 81.12 179 LEU A N 1
ATOM 1397 C CA . LEU A 1 179 ? -7.734 -5.286 11.704 1.00 81.12 179 LEU A CA 1
ATOM 1398 C C . LEU A 1 179 ? -8.334 -3.886 11.528 1.00 81.12 179 LEU A C 1
ATOM 1400 O O . LEU A 1 179 ? -7.931 -2.942 12.214 1.00 81.12 179 LEU A O 1
ATOM 1404 N N . GLN A 1 180 ? -9.305 -3.755 10.625 1.00 81.31 180 GLN A N 1
ATOM 1405 C CA . GLN A 1 180 ? -10.022 -2.500 10.429 1.00 81.31 180 GLN A CA 1
ATOM 1406 C C . GLN A 1 180 ? -11.219 -2.427 11.374 1.00 81.31 180 GLN A C 1
ATOM 1408 O O . GLN A 1 180 ? -12.107 -3.274 11.329 1.00 81.31 180 GLN A O 1
ATOM 1413 N N . ILE A 1 181 ? -11.232 -1.393 12.217 1.00 91.06 181 ILE A N 1
ATOM 1414 C CA . ILE A 1 181 ? -12.387 -1.058 13.048 1.00 91.06 181 ILE A CA 1
ATOM 1415 C C . ILE A 1 181 ? -13.333 -0.200 12.212 1.00 91.06 181 ILE A C 1
ATOM 1417 O O . ILE A 1 181 ? -12.969 0.889 11.765 1.00 91.06 181 ILE A O 1
ATOM 1421 N N . GLN A 1 182 ? -14.538 -0.708 12.016 1.00 93.31 182 GLN A N 1
ATOM 1422 C CA . GLN A 1 182 ? -15.669 -0.039 11.397 1.00 93.31 182 GLN A CA 1
ATOM 1423 C C . GLN A 1 182 ? -16.527 0.634 12.473 1.00 93.31 182 GLN A C 1
ATOM 1425 O O . GLN A 1 182 ? -16.475 0.258 13.644 1.00 93.31 182 GLN A O 1
ATOM 1430 N N . HIS A 1 183 ? -17.318 1.632 12.082 1.00 97.00 183 HIS A N 1
ATOM 1431 C CA . HIS A 1 183 ? -18.236 2.345 12.971 1.00 97.00 183 HIS A CA 1
ATOM 1432 C C . HIS A 1 183 ? -19.580 2.547 12.276 1.00 97.00 183 HIS A C 1
ATOM 1434 O O . HIS A 1 183 ? -19.630 2.956 11.117 1.00 97.00 183 HIS A O 1
ATOM 1440 N N . THR A 1 184 ? -20.662 2.242 12.983 1.00 96.31 184 THR A N 1
ATOM 1441 C CA . THR A 1 184 ? -22.039 2.532 12.564 1.00 96.31 184 THR A CA 1
ATOM 1442 C C . THR A 1 184 ? -22.772 3.213 13.704 1.00 96.31 184 THR A C 1
ATOM 1444 O O . THR A 1 184 ? -22.583 2.842 14.861 1.00 96.31 184 THR A O 1
ATOM 1447 N N . GLU A 1 185 ? -23.631 4.173 13.383 1.00 96.44 185 GLU A N 1
ATOM 1448 C CA . GLU A 1 185 ? -24.319 5.015 14.358 1.00 96.44 185 GLU A CA 1
ATOM 1449 C C . GLU A 1 185 ? -25.736 5.362 13.878 1.00 96.44 185 GLU A C 1
ATOM 1451 O O . GLU A 1 185 ? -25.984 5.516 12.682 1.00 96.44 185 GLU A O 1
ATOM 1456 N N . THR A 1 186 ? -26.648 5.504 14.834 1.00 96.00 186 THR A N 1
ATOM 1457 C CA . THR A 1 186 ? -27.993 6.073 14.708 1.00 96.00 186 THR A CA 1
ATOM 1458 C C . THR A 1 186 ? -28.166 7.187 15.746 1.00 96.00 186 THR A C 1
ATOM 1460 O O . THR A 1 186 ? -27.323 7.354 16.626 1.00 96.00 186 THR A O 1
ATOM 1463 N N . ASP A 1 187 ? -29.304 7.883 15.738 1.00 93.12 187 ASP A N 1
ATOM 1464 C CA . ASP A 1 187 ? -29.610 8.922 16.737 1.00 93.12 187 ASP A CA 1
ATOM 1465 C C . ASP A 1 187 ? -29.691 8.399 18.188 1.00 93.12 187 ASP A C 1
ATOM 1467 O O . ASP A 1 187 ? -29.741 9.188 19.130 1.00 93.12 187 ASP A O 1
ATOM 1471 N N . LYS A 1 188 ? -29.749 7.074 18.390 1.00 95.75 188 LYS A N 1
ATOM 1472 C CA . LYS A 1 188 ? -29.916 6.451 19.714 1.00 95.75 188 LYS A CA 1
ATOM 1473 C C . LYS A 1 188 ? -28.710 5.646 20.172 1.00 95.75 188 LYS A C 1
ATOM 1475 O O . LYS A 1 188 ? -28.465 5.562 21.372 1.00 95.75 188 LYS A O 1
ATOM 1480 N N . GLU A 1 189 ? -27.979 5.039 19.250 1.00 97.75 189 GLU A N 1
ATOM 1481 C CA . GLU A 1 189 ? -26.919 4.083 19.566 1.00 97.75 189 GLU A CA 1
ATOM 1482 C C . GLU A 1 189 ? -25.922 3.945 18.422 1.00 97.75 189 GLU A C 1
ATOM 1484 O O . GLU A 1 189 ? -26.214 4.301 17.279 1.00 97.75 189 GLU A O 1
ATOM 1489 N N . GLY A 1 190 ? -24.759 3.382 18.717 1.00 97.81 190 GLY A N 1
ATOM 1490 C CA . GLY A 1 190 ? -23.785 3.008 17.708 1.00 97.81 190 GLY A CA 1
ATOM 1491 C C . GLY A 1 190 ? -22.914 1.846 18.150 1.00 97.81 190 GLY A C 1
ATOM 1492 O O . GLY A 1 190 ? -22.969 1.384 19.291 1.00 97.81 190 GLY A O 1
ATOM 1493 N N . LYS A 1 191 ? -22.095 1.362 17.221 1.00 98.12 191 LYS A N 1
ATOM 1494 C CA . LYS A 1 191 ? -21.130 0.298 17.479 1.00 98.12 191 LYS A CA 1
ATOM 1495 C C . LYS A 1 191 ? -19.841 0.496 16.703 1.00 98.12 191 LYS A C 1
ATOM 1497 O O . LYS A 1 191 ? -19.861 0.905 15.541 1.00 98.12 191 LYS A O 1
ATOM 1502 N N . PHE A 1 192 ? -18.734 0.159 17.347 1.00 97.88 192 PHE A N 1
ATOM 1503 C CA . PHE A 1 192 ? -17.444 -0.063 16.710 1.00 97.88 192 PHE A CA 1
ATOM 1504 C C . PHE A 1 192 ? -17.240 -1.560 16.571 1.00 97.88 192 PHE A C 1
ATOM 1506 O O . PHE A 1 192 ? -17.440 -2.283 17.541 1.00 97.88 192 PHE A O 1
ATOM 1513 N N . TYR A 1 193 ? -16.852 -2.043 15.399 1.00 96.50 193 TYR A N 1
ATOM 1514 C CA . TYR A 1 193 ? -16.765 -3.480 15.161 1.00 96.50 193 TYR A CA 1
ATOM 1515 C C . TYR A 1 193 ? -15.673 -3.832 14.163 1.00 96.50 193 TYR A C 1
ATOM 1517 O O . TYR A 1 193 ? -15.220 -2.995 13.388 1.00 96.50 193 TYR A O 1
ATOM 1525 N N . ILE A 1 194 ? -15.220 -5.077 14.208 1.00 92.94 194 ILE A N 1
ATOM 1526 C CA . ILE A 1 194 ? -14.242 -5.628 13.273 1.00 92.94 194 ILE A CA 1
ATOM 1527 C C . ILE A 1 194 ? -14.908 -6.784 12.552 1.00 92.94 194 ILE A C 1
ATOM 1529 O O . ILE A 1 194 ? -15.447 -7.688 13.189 1.00 92.94 194 ILE A O 1
ATOM 1533 N N . GLU A 1 195 ? -14.815 -6.765 11.229 1.00 89.00 195 GLU A N 1
ATOM 1534 C CA . GLU A 1 195 ? -15.196 -7.894 10.391 1.00 89.00 195 GLU A CA 1
ATOM 1535 C C . GLU A 1 195 ? -13.958 -8.518 9.764 1.00 89.00 195 GLU A C 1
ATOM 1537 O O . GLU A 1 195 ? -13.056 -7.821 9.291 1.00 89.00 195 GLU A O 1
ATOM 1542 N N . VAL A 1 196 ? -13.934 -9.844 9.746 1.00 79.81 196 VAL A N 1
ATOM 1543 C CA . VAL A 1 196 ? -12.960 -10.646 9.010 1.00 79.81 196 VAL A CA 1
ATOM 1544 C C . VAL A 1 196 ? -13.759 -11.567 8.100 1.00 79.81 196 VAL A C 1
ATOM 1546 O O . VAL A 1 196 ? -14.643 -12.280 8.563 1.00 79.81 196 VAL A O 1
ATOM 1549 N N . ASP A 1 197 ? -13.494 -11.495 6.794 1.00 74.62 197 ASP A N 1
ATOM 1550 C CA . ASP A 1 197 ? -14.177 -12.287 5.762 1.00 74.62 197 ASP A CA 1
ATOM 1551 C C . ASP A 1 197 ? -15.719 -12.195 5.817 1.00 74.62 197 ASP A C 1
ATOM 1553 O O . ASP A 1 197 ? -16.435 -13.164 5.576 1.00 74.62 197 ASP A O 1
ATOM 1557 N N . GLY A 1 198 ? -16.238 -11.002 6.140 1.00 78.62 198 GLY A N 1
ATOM 1558 C CA . GLY A 1 198 ? -17.678 -10.725 6.241 1.00 78.62 198 GLY A CA 1
ATOM 1559 C C . GLY A 1 198 ? -18.336 -11.213 7.535 1.00 78.62 198 GLY A C 1
ATOM 1560 O O . GLY A 1 198 ? -19.549 -11.091 7.683 1.00 78.62 198 GLY A O 1
ATOM 1561 N N . VAL A 1 199 ? -17.557 -11.752 8.476 1.00 85.00 199 VAL A N 1
ATOM 1562 C CA . VAL A 1 199 ? -18.029 -12.164 9.800 1.00 85.00 199 VAL A CA 1
ATOM 1563 C C . VAL A 1 199 ? -17.565 -11.147 10.831 1.00 85.00 199 VAL A C 1
ATOM 1565 O O . VAL A 1 199 ? -16.372 -10.857 10.936 1.00 85.00 199 VAL A O 1
ATOM 1568 N N . GLN A 1 200 ? -18.500 -10.614 11.615 1.00 93.19 200 GLN A N 1
ATOM 1569 C CA . GLN A 1 200 ? -18.173 -9.748 12.740 1.00 93.19 200 GLN A CA 1
ATOM 1570 C C . GLN A 1 200 ? -17.507 -10.572 13.850 1.00 93.19 200 GLN A C 1
ATOM 1572 O O . GLN A 1 200 ? -18.122 -11.470 14.417 1.00 93.19 200 GLN A O 1
ATOM 1577 N N . VAL A 1 201 ? -16.247 -10.261 14.150 1.00 94.94 201 VAL A N 1
ATOM 1578 C CA . VAL A 1 201 ? -15.389 -11.001 15.099 1.00 94.94 201 VAL A CA 1
ATOM 1579 C C . VAL A 1 201 ? -15.027 -10.185 16.340 1.00 94.94 201 VAL A C 1
ATOM 1581 O O . VAL A 1 201 ? -14.374 -10.684 17.251 1.00 94.94 201 VAL A O 1
ATOM 1584 N N . ALA A 1 202 ? -15.408 -8.913 16.398 1.00 96.62 202 ALA A N 1
ATOM 1585 C CA . ALA A 1 202 ? -15.347 -8.121 17.619 1.00 96.62 202 ALA A CA 1
ATOM 1586 C C . ALA A 1 202 ? -16.303 -6.937 17.520 1.00 96.62 202 ALA A C 1
ATOM 1588 O O . ALA A 1 202 ? -16.481 -6.387 16.431 1.00 96.62 202 ALA A O 1
ATOM 1589 N N . GLU A 1 203 ? -16.856 -6.503 18.647 1.00 97.75 203 GLU A N 1
ATOM 1590 C CA . GLU A 1 203 ? -17.647 -5.282 18.724 1.00 97.75 203 GLU A CA 1
ATOM 1591 C C . GLU A 1 203 ? -17.579 -4.589 20.085 1.00 97.75 203 GLU A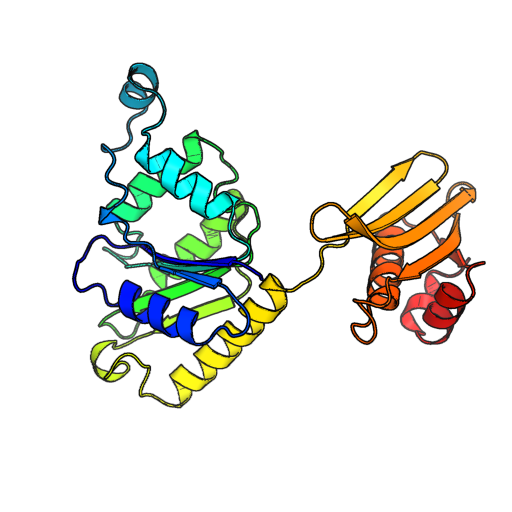 C 1
ATOM 1593 O O . GLU A 1 203 ? -17.241 -5.175 21.113 1.00 97.75 203 GLU A O 1
ATOM 1598 N N . MET A 1 204 ? -17.909 -3.305 20.073 1.00 98.12 204 MET A N 1
ATOM 1599 C CA . MET A 1 204 ? -18.198 -2.483 21.236 1.00 98.12 204 MET A CA 1
ATOM 1600 C C . MET A 1 204 ? -19.415 -1.624 20.902 1.00 98.12 204 MET A C 1
ATOM 1602 O O . MET A 1 204 ? -19.391 -0.906 19.899 1.00 98.12 204 MET A O 1
ATOM 1606 N N . THR A 1 205 ? -20.462 -1.679 21.721 1.00 98.38 205 THR A N 1
ATOM 1607 C CA . THR A 1 205 ? -21.700 -0.911 21.516 1.00 98.38 205 THR A CA 1
ATOM 1608 C C . THR A 1 205 ? -21.813 0.227 22.517 1.00 98.38 205 THR A C 1
ATOM 1610 O O . THR A 1 205 ? -21.230 0.185 23.605 1.00 98.38 205 THR A O 1
ATOM 1613 N N . TYR A 1 206 ? -22.535 1.274 22.128 1.00 98.44 206 TYR A N 1
ATOM 1614 C CA . TYR A 1 206 ? -22.874 2.378 23.012 1.00 98.44 206 TYR A CA 1
ATOM 1615 C C . TYR A 1 206 ? -24.262 2.944 22.713 1.00 98.44 206 TYR A C 1
ATOM 1617 O O . TYR A 1 206 ? -24.734 2.892 21.577 1.00 98.44 206 TYR A O 1
ATOM 1625 N N . LYS A 1 207 ? -24.879 3.567 23.717 1.00 98.19 207 LYS A N 1
ATOM 1626 C CA . LYS A 1 207 ? -26.176 4.254 23.619 1.00 98.19 207 LYS A CA 1
ATOM 1627 C C . LYS A 1 207 ? -26.062 5.706 24.047 1.00 98.19 207 LYS A C 1
ATOM 1629 O O . LYS A 1 207 ? -25.365 6.012 25.007 1.00 98.19 207 LYS A O 1
ATOM 1634 N N . TYR A 1 208 ? -26.772 6.603 23.376 1.00 97.56 208 TYR A N 1
ATOM 1635 C CA . TYR A 1 208 ? -26.900 7.990 23.808 1.00 97.56 208 TYR A CA 1
ATOM 1636 C C . TYR A 1 208 ? -27.781 8.082 25.059 1.00 97.56 208 TYR A C 1
ATOM 1638 O O . TYR A 1 208 ? -28.921 7.622 25.072 1.00 97.56 208 TYR A O 1
ATOM 1646 N N . ILE A 1 209 ? -27.254 8.713 26.108 1.00 96.31 209 ILE A N 1
ATOM 1647 C CA . ILE A 1 209 ? -27.941 8.966 27.386 1.00 96.31 209 ILE A CA 1
ATOM 1648 C C . ILE A 1 209 ? -28.013 10.479 27.651 1.00 96.31 209 ILE A C 1
ATOM 1650 O O . ILE A 1 209 ? -27.605 10.988 28.696 1.00 96.31 209 ILE A O 1
ATOM 1654 N N . GLY A 1 210 ? -28.517 11.202 26.648 1.00 90.94 210 GLY A N 1
ATOM 1655 C CA . GLY A 1 210 ? -28.596 12.664 26.585 1.00 90.94 210 GLY A CA 1
ATOM 1656 C C . GLY A 1 210 ? -27.668 13.265 25.524 1.00 90.94 210 GLY A C 1
ATOM 1657 O O . GLY A 1 210 ? -26.866 12.566 24.912 1.00 90.94 210 GLY A O 1
ATOM 1658 N N . ASP A 1 211 ? -27.743 14.583 25.333 1.00 88.31 211 ASP A N 1
ATOM 1659 C CA . ASP A 1 211 ? -27.136 15.273 24.178 1.00 88.31 211 ASP A CA 1
ATOM 1660 C C . ASP A 1 211 ? -25.602 15.202 24.110 1.00 88.31 211 ASP A C 1
ATOM 1662 O O . ASP A 1 211 ? -25.010 15.388 23.049 1.00 88.31 211 ASP A O 1
ATOM 1666 N N . LYS A 1 212 ? -24.933 14.979 25.248 1.00 93.69 212 LYS A N 1
ATOM 1667 C CA . LYS A 1 212 ? -23.461 14.971 25.346 1.00 93.69 212 LYS A CA 1
ATOM 1668 C C . LYS A 1 212 ? -22.897 13.775 26.104 1.00 93.69 212 LYS A C 1
ATOM 1670 O O . LYS A 1 212 ? -21.757 13.826 26.575 1.00 93.69 212 LYS A O 1
ATOM 1675 N N . LYS A 1 213 ? -23.692 12.718 26.266 1.00 96.75 213 LYS A N 1
ATOM 1676 C CA . LYS A 1 213 ? -23.302 11.539 27.041 1.00 96.75 213 LYS A CA 1
ATOM 1677 C C . LYS A 1 213 ? -23.677 10.253 26.318 1.00 96.75 213 LYS A C 1
ATOM 1679 O O . LYS A 1 213 ? -24.766 10.151 25.759 1.00 96.75 213 LYS A O 1
ATOM 1684 N N . ILE A 1 214 ? -22.784 9.274 26.382 1.00 98.00 214 ILE A N 1
ATOM 1685 C CA . ILE A 1 214 ? -23.027 7.903 25.938 1.00 98.00 214 ILE A CA 1
ATOM 1686 C C . ILE A 1 214 ? -22.796 6.917 27.084 1.00 98.00 214 ILE A C 1
ATOM 1688 O O . ILE A 1 214 ? -21.979 7.165 27.967 1.00 98.00 214 ILE A O 1
ATOM 1692 N N . ASP A 1 215 ? -23.500 5.796 27.058 1.00 98.31 215 ASP A N 1
ATOM 1693 C CA . ASP A 1 215 ? -23.218 4.609 27.860 1.00 98.31 215 ASP A CA 1
ATOM 1694 C C . ASP A 1 215 ? -22.557 3.573 26.955 1.00 98.31 215 ASP A C 1
ATOM 1696 O O . ASP A 1 215 ? -23.130 3.219 25.929 1.00 98.31 215 ASP A O 1
ATOM 1700 N N . ILE A 1 216 ? -21.352 3.126 27.308 1.00 98.12 216 ILE A N 1
ATOM 1701 C CA . ILE A 1 216 ? -20.688 2.004 26.634 1.00 98.12 216 ILE A CA 1
ATOM 1702 C C . ILE A 1 216 ? -21.131 0.737 27.361 1.00 98.12 216 ILE A C 1
ATOM 1704 O O . ILE A 1 216 ? -20.648 0.464 28.463 1.00 98.12 216 ILE A O 1
ATOM 1708 N N . ASP A 1 217 ? -22.042 -0.018 26.750 1.00 97.56 217 ASP A N 1
ATOM 1709 C CA . ASP A 1 217 ? -22.812 -1.072 27.417 1.00 97.56 217 ASP A CA 1
ATOM 1710 C C . ASP A 1 217 ? -22.355 -2.497 27.077 1.00 97.56 217 ASP A C 1
ATOM 1712 O O . ASP A 1 217 ? -22.561 -3.416 27.872 1.00 97.56 217 ASP A O 1
ATOM 1716 N N . HIS A 1 218 ? -21.637 -2.691 25.969 1.00 97.75 218 HIS A N 1
ATOM 1717 C CA . HIS A 1 218 ? -21.113 -4.002 25.589 1.00 97.75 218 HIS A CA 1
ATOM 1718 C C . HIS A 1 218 ? -19.726 -3.924 24.943 1.00 97.75 218 HIS A C 1
ATOM 1720 O O . HIS A 1 218 ? -19.382 -2.963 24.255 1.00 97.75 218 HIS A O 1
ATOM 1726 N N . THR A 1 219 ? -18.905 -4.951 25.161 1.00 96.69 219 THR A N 1
ATOM 1727 C CA . THR A 1 219 ? -17.654 -5.179 24.428 1.00 96.69 219 THR A CA 1
ATOM 1728 C C . THR A 1 219 ? -17.405 -6.677 24.348 1.00 96.69 219 THR A C 1
ATOM 1730 O O . THR A 1 219 ? -17.286 -7.335 25.383 1.00 96.69 219 THR A O 1
ATOM 1733 N N . GLU A 1 220 ? -17.280 -7.198 23.135 1.00 96.31 220 GLU A N 1
ATOM 1734 C CA . GLU A 1 220 ? -17.033 -8.611 22.864 1.00 96.31 220 GLU A CA 1
ATOM 1735 C C . GLU A 1 220 ? -15.952 -8.771 21.795 1.00 96.31 220 GLU A C 1
ATOM 1737 O O . GLU A 1 220 ? -15.817 -7.973 20.866 1.00 96.31 220 GLU A O 1
ATOM 1742 N N . VAL A 1 221 ? -15.124 -9.799 21.964 1.00 95.44 221 VAL A N 1
ATOM 1743 C CA . VAL A 1 221 ? -14.018 -10.119 21.065 1.00 95.44 221 VAL A CA 1
ATOM 1744 C C . VAL A 1 221 ? -13.975 -11.628 20.904 1.00 95.44 221 VAL A C 1
ATOM 1746 O O . VAL A 1 221 ? -13.837 -12.349 21.895 1.00 95.44 221 VAL A O 1
ATOM 1749 N N . ASP A 1 222 ? -14.046 -12.090 19.661 1.00 95.19 222 ASP A N 1
ATOM 1750 C CA . ASP A 1 222 ? -13.958 -13.503 19.326 1.00 95.19 222 ASP A CA 1
ATOM 1751 C C . ASP A 1 222 ? -12.631 -14.105 19.846 1.00 95.19 222 ASP A C 1
ATOM 1753 O O . ASP A 1 222 ? -11.571 -13.466 19.751 1.00 95.19 222 ASP A O 1
ATOM 1757 N N . PRO A 1 223 ? -12.641 -15.338 20.392 1.00 92.38 223 PRO A N 1
ATOM 1758 C CA . PRO A 1 223 ? -11.440 -16.003 20.897 1.00 92.38 223 PRO A CA 1
ATOM 1759 C C . PRO A 1 223 ? -10.283 -16.093 19.894 1.00 92.38 223 PRO A C 1
ATOM 1761 O O . PRO A 1 223 ? -9.124 -16.118 20.316 1.00 92.38 223 PRO A O 1
ATOM 1764 N N . SER A 1 224 ? -10.562 -16.103 18.588 1.00 84.94 224 SER A N 1
ATOM 1765 C CA . SER A 1 224 ? -9.545 -16.073 17.526 1.00 84.94 224 SER A CA 1
ATOM 1766 C C . SER A 1 224 ? -8.656 -14.824 17.574 1.00 84.94 224 SER A C 1
ATOM 1768 O O . SER A 1 224 ? -7.515 -14.858 17.113 1.00 84.94 224 SER A O 1
ATOM 1770 N N . LEU A 1 225 ? -9.125 -13.737 18.195 1.00 85.12 225 LEU A N 1
ATOM 1771 C CA . LEU A 1 225 ? -8.402 -12.470 18.338 1.00 85.12 225 LEU A CA 1
ATOM 1772 C C . LEU A 1 225 ? -7.744 -12.297 19.717 1.00 85.12 225 LEU A C 1
ATOM 1774 O O . LEU A 1 225 ? -7.236 -11.219 20.059 1.00 85.12 225 LEU A O 1
ATOM 1778 N N . LYS A 1 226 ? -7.734 -13.353 20.540 1.00 81.94 226 LYS A N 1
ATOM 1779 C CA . LYS A 1 226 ? -7.177 -13.319 21.895 1.00 81.94 226 LYS A CA 1
ATOM 1780 C C . LYS A 1 226 ? -5.700 -12.913 21.881 1.00 81.94 226 LYS A C 1
ATOM 1782 O O . LYS A 1 226 ? -4.904 -13.381 21.076 1.00 81.94 226 LYS A O 1
ATOM 1787 N N . GLY A 1 227 ? -5.328 -12.032 22.811 1.00 80.44 227 GLY A N 1
ATOM 1788 C CA . GLY A 1 227 ? -3.951 -11.544 22.963 1.00 80.44 227 GLY A CA 1
ATOM 1789 C C . GLY A 1 227 ? -3.559 -10.401 22.020 1.00 80.44 227 GLY A C 1
ATOM 1790 O O . GLY A 1 227 ? -2.499 -9.816 22.205 1.00 80.44 227 GLY A O 1
ATOM 1791 N N . GLN A 1 228 ? -4.418 -10.008 21.073 1.00 82.50 228 GLN A N 1
ATOM 1792 C CA . GLN A 1 228 ? -4.116 -8.941 20.105 1.00 82.50 228 GLN A CA 1
ATOM 1793 C C . GLN A 1 228 ? -4.541 -7.532 20.567 1.00 82.50 228 GLN A C 1
ATOM 1795 O O . GLN A 1 228 ? -4.428 -6.556 19.819 1.00 82.50 228 GLN A O 1
ATOM 1800 N N . GLY A 1 229 ? -5.067 -7.415 21.793 1.00 89.75 229 GLY A N 1
ATOM 1801 C CA . GLY A 1 229 ? -5.515 -6.142 22.370 1.00 89.75 229 GLY A CA 1
ATOM 1802 C C . GLY A 1 229 ? -6.738 -5.531 21.676 1.00 89.75 229 GLY A C 1
ATOM 1803 O O . GLY A 1 229 ? -6.936 -4.324 21.752 1.00 89.75 229 GLY A O 1
ATOM 1804 N N . VAL A 1 230 ? -7.552 -6.333 20.985 1.00 91.81 230 VAL A N 1
ATOM 1805 C CA . VAL A 1 230 ? -8.661 -5.839 20.149 1.00 91.81 230 VAL A CA 1
ATOM 1806 C C . VAL A 1 230 ? -9.709 -5.061 20.941 1.00 91.81 230 VAL A C 1
ATOM 1808 O O . VAL A 1 230 ? -10.057 -3.956 20.537 1.00 91.81 230 VAL A O 1
ATOM 1811 N N . GLY A 1 231 ? -10.143 -5.571 22.098 1.00 93.75 231 GLY A N 1
ATOM 1812 C CA . GLY A 1 231 ? -11.108 -4.862 22.946 1.00 93.75 231 GLY A CA 1
ATOM 1813 C C . GLY A 1 231 ? -10.610 -3.473 23.355 1.00 93.75 231 GLY A C 1
ATOM 1814 O O . GLY A 1 231 ? -11.359 -2.503 23.316 1.00 93.75 231 GLY A O 1
ATOM 1815 N N . TYR A 1 232 ? -9.313 -3.348 23.653 1.00 94.00 232 TYR A N 1
ATOM 1816 C CA . TYR A 1 232 ? -8.695 -2.064 23.973 1.00 94.00 232 TYR A CA 1
ATOM 1817 C C . TYR A 1 232 ? -8.741 -1.105 22.774 1.00 94.00 232 TYR A C 1
ATOM 1819 O O . TYR A 1 232 ? -9.123 0.049 22.933 1.00 94.00 232 TYR A O 1
ATOM 1827 N N . LYS A 1 233 ? -8.411 -1.586 21.567 1.00 93.19 233 LYS A N 1
ATOM 1828 C CA . LYS A 1 233 ? -8.452 -0.776 20.336 1.00 93.19 233 LYS A CA 1
ATOM 1829 C C . LYS A 1 233 ? -9.868 -0.292 20.000 1.00 93.19 233 LYS A C 1
ATOM 1831 O O . LYS A 1 233 ? -10.021 0.822 19.503 1.00 93.19 233 LYS A O 1
ATOM 1836 N N . LEU A 1 234 ? -10.896 -1.099 20.278 1.00 96.00 234 LEU A N 1
ATOM 1837 C CA . LEU A 1 234 ? -12.297 -0.691 20.121 1.00 96.00 234 LEU A CA 1
ATOM 1838 C C . LEU A 1 234 ? -12.647 0.469 21.064 1.00 96.00 234 LEU A C 1
ATOM 1840 O O . LEU A 1 234 ? -13.167 1.487 20.608 1.00 96.00 234 LEU A O 1
ATOM 1844 N N . VAL A 1 235 ? -12.286 0.362 22.348 1.00 96.19 235 VAL A N 1
ATOM 1845 C CA . VAL A 1 235 ? -12.507 1.437 23.332 1.00 96.19 235 VAL A CA 1
ATOM 1846 C C . VAL A 1 235 ? -11.706 2.692 22.977 1.00 96.19 235 VAL A C 1
ATOM 1848 O O . VAL A 1 235 ? -12.238 3.795 23.037 1.00 96.19 235 VAL A O 1
ATOM 1851 N N . GLU A 1 236 ? -10.455 2.550 22.542 1.00 95.00 236 GLU A N 1
ATOM 1852 C CA . GLU A 1 236 ? -9.629 3.671 22.076 1.00 95.00 236 GLU A CA 1
ATOM 1853 C C . GLU A 1 236 ? -10.275 4.401 20.885 1.00 95.00 236 GLU A C 1
ATOM 1855 O O . GLU A 1 236 ? -10.260 5.634 20.829 1.00 95.00 236 GLU A O 1
ATOM 1860 N N . LYS A 1 237 ? -10.914 3.672 19.957 1.00 95.25 237 LYS A N 1
ATOM 1861 C CA . LYS A 1 237 ? -11.699 4.299 18.884 1.00 95.25 237 LYS A CA 1
ATOM 1862 C C . LYS A 1 237 ? -12.953 4.998 19.370 1.00 95.25 237 LYS A C 1
ATOM 1864 O O . LYS A 1 237 ? -13.211 6.106 18.899 1.00 95.25 237 LYS A O 1
ATOM 1869 N N . ALA A 1 238 ? -13.665 4.433 20.338 1.00 96.56 238 ALA A N 1
ATOM 1870 C CA . ALA A 1 238 ? -14.768 5.138 20.975 1.00 96.56 238 ALA A CA 1
ATOM 1871 C C . ALA A 1 238 ? -14.291 6.429 21.660 1.00 96.56 238 ALA A C 1
ATOM 1873 O O . ALA A 1 238 ? -14.921 7.470 21.502 1.00 96.56 238 ALA A O 1
ATOM 1874 N N . VAL A 1 239 ? -13.143 6.412 22.343 1.00 96.50 239 VAL A N 1
ATOM 1875 C CA . VAL A 1 239 ? -12.547 7.605 22.968 1.00 96.50 239 VAL A CA 1
ATOM 1876 C C . VAL A 1 239 ? -12.225 8.691 21.941 1.00 96.50 239 VAL A C 1
ATOM 1878 O O . VAL A 1 239 ? -12.606 9.845 22.143 1.00 96.50 239 VAL A O 1
ATOM 1881 N N . ALA A 1 240 ? -11.595 8.332 20.821 1.00 94.69 240 ALA A N 1
ATOM 1882 C CA . ALA A 1 240 ? -11.308 9.278 19.742 1.00 94.69 240 ALA A CA 1
ATOM 1883 C C . ALA A 1 240 ? -12.593 9.890 19.151 1.00 94.69 240 ALA A C 1
ATOM 1885 O O . ALA A 1 240 ? -12.677 11.103 18.968 1.00 94.69 240 ALA A O 1
ATOM 1886 N N . PHE A 1 241 ? -13.620 9.067 18.924 1.00 96.12 241 PHE A N 1
ATOM 1887 C CA . PHE A 1 241 ? -14.940 9.519 18.474 1.00 96.12 241 PHE A CA 1
ATOM 1888 C C . PHE A 1 241 ? -15.600 10.481 19.472 1.00 96.12 241 PHE A C 1
ATOM 1890 O O . PHE A 1 241 ? -16.140 11.520 19.089 1.00 96.12 241 PHE A O 1
ATOM 1897 N N . MET A 1 242 ? -15.523 10.178 20.770 1.00 95.94 242 MET A N 1
ATOM 1898 C CA . MET A 1 242 ? -16.052 11.056 21.813 1.00 95.94 242 MET A CA 1
ATOM 1899 C C . MET A 1 242 ? -15.343 12.409 21.846 1.00 95.94 242 MET A C 1
ATOM 1901 O O . MET A 1 242 ? -15.981 13.439 22.072 1.00 95.94 242 MET A O 1
ATOM 1905 N N . GLN A 1 243 ? -14.028 12.415 21.629 1.00 94.38 243 GLN A N 1
ATOM 1906 C CA . GLN A 1 243 ? -13.241 13.639 21.542 1.00 94.38 243 GLN A CA 1
ATOM 1907 C C . GLN A 1 243 ? -13.668 14.488 20.341 1.00 94.38 243 GLN A C 1
ATOM 1909 O O . GLN A 1 243 ? -13.877 15.688 20.505 1.00 94.38 243 GLN A O 1
ATOM 1914 N N . GLU A 1 244 ? -13.865 13.867 19.176 1.00 94.44 244 GLU A N 1
ATOM 1915 C CA . GLU A 1 244 ? -14.343 14.534 17.959 1.00 94.44 244 GLU A CA 1
ATOM 1916 C C . GLU A 1 244 ? -15.737 15.152 18.147 1.00 94.44 244 GLU A C 1
ATOM 1918 O O . GLU A 1 244 ? -15.954 16.309 17.786 1.00 94.44 244 GLU A O 1
ATOM 1923 N N . LYS A 1 245 ? -16.671 14.424 18.773 1.00 94.31 245 LYS A N 1
ATOM 1924 C CA . LYS A 1 245 ? -18.041 14.910 19.020 1.00 94.31 245 LYS A CA 1
ATOM 1925 C C . LYS A 1 245 ? -18.197 15.790 20.263 1.00 94.31 245 LYS A C 1
ATOM 1927 O O . LYS A 1 245 ? -19.269 16.351 20.480 1.00 94.31 245 LYS A O 1
ATOM 1932 N N . GLY A 1 246 ? -17.167 15.910 21.098 1.00 95.50 246 GLY A N 1
ATOM 1933 C CA . GLY A 1 246 ? -17.249 16.649 22.360 1.00 95.50 246 GLY A CA 1
ATOM 1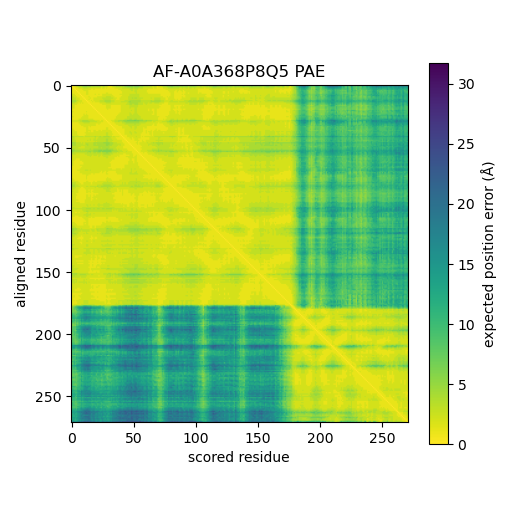934 C C . GLY A 1 246 ? -18.233 16.040 23.370 1.00 95.50 246 GLY A C 1
ATOM 1935 O O . GLY A 1 246 ? -18.901 16.777 24.099 1.00 95.50 246 GLY A O 1
ATOM 1936 N N . ILE A 1 247 ? -18.329 14.709 23.409 1.00 96.00 247 ILE A N 1
ATOM 1937 C CA . ILE A 1 247 ? -19.205 13.940 24.310 1.00 96.00 247 ILE A CA 1
ATOM 1938 C C . ILE A 1 247 ? -18.384 13.145 25.339 1.00 96.00 247 ILE A C 1
ATOM 1940 O O . ILE A 1 247 ? -17.157 13.063 25.244 1.00 96.00 247 ILE A O 1
ATOM 1944 N N . LYS A 1 248 ? -19.057 12.588 26.351 1.00 97.50 248 LYS A N 1
ATOM 1945 C CA . LYS A 1 248 ? -18.449 11.816 27.449 1.00 97.50 248 LYS A CA 1
ATOM 1946 C C . LYS A 1 248 ? -19.106 10.446 27.628 1.00 97.50 248 LYS A C 1
ATOM 1948 O O . LYS A 1 248 ? -20.266 10.280 27.262 1.00 97.50 248 LYS A O 1
ATOM 1953 N N . ALA A 1 249 ? -18.396 9.497 28.235 1.00 96.81 249 ALA A N 1
ATOM 1954 C CA . ALA A 1 249 ? -18.887 8.151 28.521 1.00 96.81 249 ALA A CA 1
ATOM 1955 C C . ALA A 1 249 ? -19.233 7.941 30.001 1.00 96.81 249 ALA A C 1
ATOM 1957 O O . ALA A 1 249 ? -18.490 8.354 30.892 1.00 96.81 249 ALA A O 1
ATOM 1958 N N . ALA A 1 250 ? -20.315 7.208 30.247 1.00 96.56 250 ALA A N 1
ATOM 1959 C CA . ALA A 1 250 ? -20.607 6.525 31.501 1.00 96.56 250 ALA A CA 1
ATOM 1960 C C . ALA A 1 250 ? -20.594 5.008 31.230 1.00 96.56 250 ALA A C 1
ATOM 1962 O O . ALA A 1 250 ? -21.629 4.464 30.873 1.00 96.56 250 ALA A O 1
ATOM 1963 N N . PRO A 1 251 ? -19.438 4.324 31.300 1.00 96.44 251 PRO A N 1
ATOM 1964 C CA . PRO A 1 251 ? -19.328 2.937 30.850 1.00 96.44 251 PRO A CA 1
ATOM 1965 C C . PRO A 1 251 ? -19.993 1.962 31.835 1.00 96.44 251 PRO A C 1
ATOM 1967 O O . PRO A 1 251 ? -19.438 1.692 32.902 1.00 96.44 251 PRO A O 1
ATOM 1970 N N . SER A 1 252 ? -21.151 1.400 31.477 1.00 97.25 252 SER A N 1
ATOM 1971 C CA . SER A 1 252 ? -21.781 0.307 32.238 1.00 97.25 252 SER A CA 1
ATOM 1972 C C . SER A 1 252 ? -21.140 -1.059 31.960 1.00 97.25 252 SER A C 1
ATOM 1974 O O . SER A 1 252 ? -21.140 -1.939 32.825 1.00 97.25 252 SER A O 1
ATOM 1976 N N . CYS A 1 253 ? -20.517 -1.232 30.790 1.00 97.19 253 CYS A N 1
ATOM 1977 C CA . CYS A 1 253 ? -19.710 -2.403 30.472 1.00 97.19 253 CYS A CA 1
ATOM 1978 C C . CYS A 1 253 ? -18.481 -2.478 31.388 1.00 97.19 253 CYS A C 1
ATOM 1980 O O . CYS A 1 253 ? -17.624 -1.588 31.389 1.00 97.19 253 CYS A O 1
ATOM 1982 N N . SER A 1 254 ? -18.336 -3.588 32.112 1.00 96.75 254 SER A N 1
ATOM 1983 C CA . SER A 1 254 ? -17.227 -3.801 33.050 1.00 96.75 254 SER A CA 1
ATOM 1984 C C . SER A 1 254 ? -15.851 -3.771 32.374 1.00 96.75 254 SER A C 1
ATOM 1986 O O . SER A 1 254 ? -14.897 -3.247 32.953 1.00 96.75 254 SER A O 1
ATOM 1988 N N . TYR A 1 255 ? -15.741 -4.281 31.141 1.00 96.31 255 TYR A N 1
ATOM 1989 C CA . TYR A 1 255 ? -14.499 -4.225 30.369 1.00 96.31 255 TYR A CA 1
ATOM 1990 C C . TYR A 1 255 ? -14.130 -2.783 30.014 1.00 96.31 255 TYR A C 1
ATOM 1992 O O . TYR A 1 255 ? -13.007 -2.356 30.285 1.00 96.31 255 TYR A O 1
ATOM 2000 N N . ALA A 1 256 ? -15.076 -2.017 29.460 1.00 96.19 256 ALA A N 1
ATOM 2001 C CA . ALA A 1 256 ? -14.848 -0.616 29.125 1.00 96.19 256 ALA A CA 1
ATOM 2002 C C . ALA A 1 256 ? -14.460 0.181 30.378 1.00 96.19 256 ALA A C 1
ATOM 2004 O O . ALA A 1 256 ? -13.419 0.834 30.382 1.00 96.19 256 ALA A O 1
ATOM 2005 N N . ALA A 1 257 ? -15.211 0.043 31.475 1.00 96.81 257 ALA A N 1
ATOM 2006 C CA . ALA A 1 257 ? -14.902 0.694 32.747 1.00 96.81 257 ALA A CA 1
ATOM 2007 C C . ALA A 1 257 ? -13.474 0.384 33.235 1.00 96.81 257 ALA A C 1
ATOM 2009 O O . ALA A 1 257 ? -12.744 1.288 33.643 1.00 96.81 257 ALA A O 1
ATOM 2010 N N . ALA A 1 258 ? -13.029 -0.873 33.129 1.00 96.38 258 ALA A N 1
ATOM 2011 C CA . ALA A 1 258 ? -11.663 -1.258 33.479 1.00 96.38 258 ALA A CA 1
ATOM 2012 C C . ALA A 1 258 ? -10.602 -0.585 32.587 1.00 96.38 258 ALA A C 1
ATOM 2014 O O . ALA A 1 258 ? -9.547 -0.192 33.089 1.00 96.38 258 ALA A O 1
ATOM 2015 N N . VAL A 1 259 ? -10.868 -0.421 31.285 1.00 95.69 259 VAL A N 1
ATOM 2016 C CA . VAL A 1 259 ? -9.967 0.289 30.360 1.00 95.69 259 VAL A CA 1
ATOM 2017 C C . VAL A 1 259 ? -9.847 1.767 30.733 1.00 95.69 259 VAL A C 1
ATOM 2019 O O . VAL A 1 259 ? -8.723 2.256 30.839 1.00 95.69 259 VAL A O 1
ATOM 2022 N N . PHE A 1 260 ? -10.966 2.454 30.995 1.00 95.62 260 PHE A N 1
ATOM 2023 C CA . PHE A 1 260 ? -10.957 3.854 31.444 1.00 95.62 260 PHE A CA 1
ATOM 2024 C C . PHE A 1 260 ? -10.184 4.026 32.756 1.00 95.62 260 PHE A C 1
ATOM 2026 O O . PHE A 1 260 ? -9.340 4.909 32.856 1.00 95.62 260 PHE A O 1
ATOM 2033 N N . ASN A 1 261 ? -10.392 3.140 33.733 1.00 94.06 261 ASN A N 1
ATOM 2034 C CA . ASN A 1 261 ? -9.694 3.211 35.022 1.00 94.06 261 ASN A CA 1
ATOM 2035 C C . ASN A 1 261 ? -8.182 2.994 34.907 1.00 94.06 261 ASN A C 1
ATOM 2037 O O . ASN A 1 261 ? -7.412 3.526 35.701 1.00 94.06 261 ASN A O 1
ATOM 2041 N N . LYS A 1 262 ? -7.739 2.196 33.931 1.00 94.50 262 LYS A N 1
ATOM 2042 C CA . LYS A 1 262 ? -6.316 1.918 33.712 1.00 94.50 262 LYS A CA 1
ATOM 2043 C C . LYS A 1 262 ? -5.588 3.071 33.009 1.00 94.50 262 LYS A C 1
ATOM 2045 O O . LYS A 1 262 ? -4.358 3.104 33.020 1.00 94.50 262 LYS A O 1
ATOM 2050 N N . LYS A 1 263 ? -6.318 3.975 32.355 1.00 92.25 263 LYS A N 1
ATOM 2051 C CA . LYS A 1 263 ? -5.775 4.997 31.460 1.00 92.25 263 LYS A CA 1
ATOM 2052 C C . LYS A 1 263 ? -6.150 6.387 31.948 1.00 92.25 263 LYS A C 1
ATOM 2054 O O . LYS A 1 263 ? -7.211 6.900 31.618 1.00 92.25 263 LYS A O 1
ATOM 2059 N N . GLU A 1 264 ? -5.235 7.014 32.686 1.00 90.12 264 GLU A N 1
ATOM 2060 C CA . GLU A 1 264 ? -5.423 8.370 33.227 1.00 90.12 264 GLU A CA 1
ATOM 2061 C C . GLU A 1 264 ? -5.794 9.391 32.141 1.00 90.12 264 GLU A C 1
ATOM 2063 O O . GLU A 1 264 ? -6.660 10.234 32.353 1.00 90.12 264 GLU A O 1
ATOM 2068 N N . GLU A 1 265 ? -5.217 9.255 30.943 1.00 91.88 265 GLU A N 1
ATOM 2069 C CA . GLU A 1 265 ? -5.531 10.084 29.772 1.00 91.88 265 GLU A CA 1
ATOM 2070 C C . GLU A 1 265 ? -7.009 10.020 29.338 1.00 91.88 265 GLU A C 1
ATOM 2072 O O . GLU A 1 265 ? -7.505 10.945 28.699 1.00 91.88 265 GLU A O 1
ATOM 2077 N N . TYR A 1 266 ? -7.750 8.968 29.703 1.00 93.06 266 TYR A N 1
ATOM 2078 C CA . TYR A 1 266 ? -9.174 8.832 29.380 1.00 93.06 266 TYR A CA 1
ATOM 2079 C C . TYR A 1 266 ? -10.092 9.432 30.452 1.00 93.06 266 TYR A C 1
ATOM 2081 O O . TYR A 1 266 ? -11.293 9.566 30.210 1.00 93.06 266 TYR A O 1
ATOM 2089 N N . ALA A 1 267 ? -9.563 9.835 31.613 1.00 89.81 267 ALA A N 1
ATOM 2090 C CA . ALA A 1 267 ? -10.364 10.322 32.737 1.00 89.81 267 ALA A CA 1
ATOM 2091 C C . ALA A 1 267 ? -11.215 11.551 32.372 1.00 89.81 267 ALA A C 1
ATOM 2093 O O . ALA A 1 267 ? -12.365 11.666 32.789 1.00 89.81 267 ALA A O 1
ATOM 2094 N N . GLU A 1 268 ? -10.699 12.444 31.526 1.00 91.81 268 GLU A N 1
ATOM 2095 C CA . GLU A 1 268 ? -11.432 13.629 31.060 1.00 91.81 268 GLU A CA 1
ATOM 2096 C C . GLU A 1 268 ? -12.660 13.306 30.189 1.00 91.81 268 GLU A C 1
ATOM 2098 O O . GLU A 1 268 ? 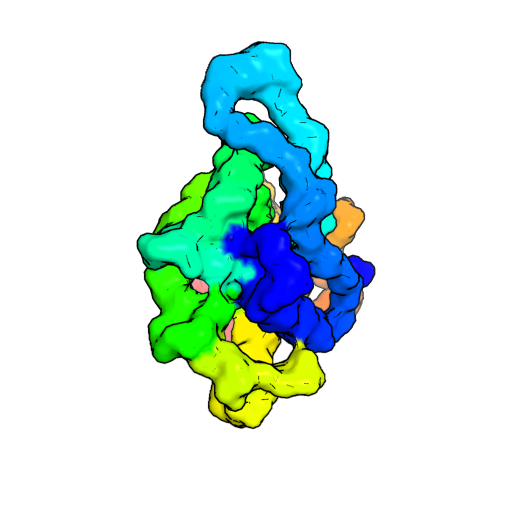-13.565 14.139 30.053 1.00 91.81 268 GLU A O 1
ATOM 2103 N N . ARG A 1 269 ? -12.718 12.091 29.630 1.00 93.81 269 ARG A N 1
ATOM 2104 C CA . ARG A 1 269 ? -13.850 11.594 28.842 1.00 93.81 269 ARG A CA 1
ATOM 2105 C C . ARG A 1 269 ? -14.909 10.890 29.686 1.00 93.81 269 ARG A C 1
ATOM 2107 O O . ARG A 1 269 ? -15.953 10.555 29.134 1.00 93.81 269 ARG A O 1
ATOM 2114 N N . LEU A 1 270 ? -14.697 10.702 30.989 1.00 91.31 270 LEU A N 1
ATOM 2115 C CA . LEU A 1 270 ? -15.724 10.179 31.891 1.00 91.31 270 LEU A CA 1
ATOM 2116 C C . LEU A 1 270 ? -16.748 11.269 32.268 1.00 91.31 270 LEU A C 1
ATOM 2118 O O . LEU A 1 270 ? -16.414 12.459 32.400 1.00 91.31 270 LEU A O 1
ATOM 2122 N N . ALA A 1 271 ? -18.014 10.850 32.348 1.00 87.56 271 ALA A N 1
ATOM 2123 C CA . ALA A 1 271 ? -19.211 11.681 32.508 1.00 87.56 271 ALA A CA 1
ATOM 2124 C C . ALA A 1 271 ? -19.684 11.887 33.950 1.00 87.56 271 ALA A C 1
ATOM 2126 O O . ALA A 1 271 ? -19.271 11.127 34.847 1.00 87.56 271 ALA A O 1
#

pLDDT: mean 96.17, std 4.02, range [74.62, 98.94]

Mean predicted aligned error: 6.49 Å

Solvent-accessible surface area (backbone atoms only — not comparable to full-atom values): 14344 Å² total; per-residue (Å²): 124,53,36,31,38,23,27,25,28,50,72,56,94,79,37,63,18,40,50,51,18,51,37,56,51,72,70,51,78,86,50,47,79,44,79,54,58,51,71,81,40,67,70,78,82,74,45,74,66,56,37,72,74,70,48,80,54,67,37,35,51,53,55,42,49,55,50,64,73,32,44,27,39,31,41,9,36,34,53,44,94,60,29,65,24,68,66,38,48,39,48,50,52,50,29,38,71,78,38,56,54,54,40,66,55,31,32,19,36,42,33,19,38,23,75,48,84,64,7,30,52,50,29,50,51,54,44,65,68,52,33,56,76,19,34,41,31,72,66,20,72,51,67,37,38,32,36,79,82,33,44,54,97,75,40,63,68,41,65,70,63,36,53,53,49,52,53,36,46,50,50,30,49,56,52,46,69,50,80,59,76,45,76,52,75,58,99,53,35,36,38,35,32,30,62,58,97,89,39,79,45,30,41,32,36,33,34,55,69,59,100,50,31,30,29,33,59,43,75,51,64,41,76,91,52,65,92,70,56,54,67,57,53,45,52,52,50,51,50,52,50,26,62,74,71,69,34,22,36,50,50,72,15,67,67,56,39,51,53,44,73,72,32,74,89,44,52,84,40,54,105

Sequence (271 aa):
MKRIIAFAGSNSKKSMNKKLAAYAASLVEDVEVKILDLNDFDVPLFGVDLEAEMGHPENAKRLFEEIKNTDGIILSLAEHNGAYSAVFKNLFDWMSRIDTKTFKKKPMLLMAASPGGRGGASVLAIAKDRFRFHEGNIVASFSLPFFADNFSDGKIVNEELNAKLLEEVKRFKENVFALQIQHTETDKEGKFYIEVDGVQVAEMTYKYIGDKKIDIDHTEVDPSLKGQGVGYKLVEKAVAFMQEKGIKAAPSCSYAAAVFNKKEEYAERLA

Radius of gyration: 22.59 Å; Cα contacts (8 Å, |Δi|>4): 508; chains: 1; bounding box: 57×33×64 Å

Nearest PDB structures (foldseek):
  3svl-assembly1_B  TM=8.823E-01  e=8.029E-12  Escherichia coli K-12
  4hs4-assembly1_G-1  TM=8.686E-01  e=1.541E-10  Novacetimonas hansenii ATCC 23769
  3s2y-assembly1_A  TM=8.638E-01  e=7.165E-10  Novacetimonas hansenii ATCC 23769
  4h6p-assembly1_A  TM=8.503E-01  e=9.628E-10  Novacetimonas hansenii ATCC 23769
  5i0c-assembly1_A  TM=9.223E-01  e=4.485E-08  Escherichia coli K-12

Organism: NCBI:txid1812012

InterPro domains:
  IPR000182 GNAT domain [PS51186] (156-271)
  IPR005025 NADPH-dependent FMN reductase-like domain [PF03358] (3-141)
  IPR016181 Acyl-CoA N-acyltransferase [SSF55729] (181-270)
  IPR029039 Flavoprotein-like superfamily [G3DSA:3.40.50.360] (2-180)
  IPR029039 Flavoprotein-like superfamily [SSF52218] (2-170)
  IPR031165 Yjdj-type Gcn5-related N-acetyltransferase [PF14542] (191-268)
  IPR031165 Yjdj-type Gcn5-related N-acetyltransferase [PS51729] (184-271)
  IPR050712 NAD(P)H-dependent reductase [PTHR30543] (2-180)

Secondary structure (DSSP, 8-state):
-EEEEEEEE---TT-HHHHHHHHHHHT--SEEEEEE-GGGG--PPP-HHHHHHH-S-HHHHHHHHHHHH-SEEEEEEPEETTEE-HHHHHHHHHHHHH-S-TTTT-EEEEEEE-SSTTTTHHHHHHHHHHHGGGT-EEEEEEEE-SHHHHEETTEE--HHHHHHHHHHHHHHHHHHSPPPEEEEE-SSEEEEEEEETTEEEEEEEEEE-STTEEEEEEEEE-GGGTTTTHHHHHHHHHHHHHHHHT-EE---SHHHHHHHHH-GGGGGGB-

Foldseek 3Di:
DAEEEFEELDQDPPDLLLLVRVLLQVLQPPYHYDYDHLVQLDDDQDDPVVCVVPNQDPSLVVVQVNLVPHLAYEYEADADPLEGDSSNVRSVVSQCSVPVLRNVLREYAYEYADLAPCQSVSHVVVCVVPCVRNNDNHQAYAGHYNSVVQDDPSDGPDPVSRVNSSVRSVSSSCSSPDFDWDKDDDPFKIKTFTDDPNRTFWMWIWTDPDDAEIEGEDTDGHPVCPPVCVSLVRLVVVLVVSVVSVHAYDYPDPSSVVSCVVDPVNVVRHD